Protein AF-A0A3N5QHJ0-F1 (afdb_monomer)

Nearest PDB structures (foldseek):
  3tcm-assembly1_B  TM=3.793E-01  e=8.644E-03  Hordeum vulgare
  2iyg-assembly1_B  TM=4.203E-01  e=1.939E+00  Cereibacter sphaeroides
  1x0p-assembly1_I  TM=4.725E-01  e=3.757E+00  Thermosynechococcus vestitus BP-1
  3tvi-assembly2_C  TM=2.755E-01  e=3.332E+00  Clostridium acetobutylicum
  3tvi-assembly6_L  TM=2.209E-01  e=6.456E+00  Clostridium acetobutylicum

Secondary structure (DSSP, 8-state):
-----SSSSHHHHHHHHHHHHHHHHSS--EEEEEE------S-STT-------TTS-HHHHHHHHH--S--THHHHHHHGGG-SEEE--SSTTT----TTTHHHHHHHHHHHHTSTTEEEEEE-SSEEE-S-GGGS-GGGGGGEEEHHHHHHHHHHS-TT-EEEEEEEPPS-GGGHHHHHHHHHHHHHHHH--EEEEEEETTEEEEEEES-HHHHHHHHHHHHHHHHH---TTEEEE-----

Foldseek 3Di:
DADLLCAAAQVNQVVLQLVLLQLQQALQQEEEEAEAAARDDDDPPSPHGHDDFFLTDPVSSVLSVPDPDSFPVSSCVSCVVRHPYYDYDPPPPPDHFDPVCPVVSLVSCLVVQLDASYEYEHHAQAWADDDDPVVDDNVCVSRYDYPVSVLSSLVSHHQRYKYKIKHFADPPLVCRVVVLQVVQVSCCVPRVWFWKWKDADRIMIIMTHNYPSNLVSSLVSSVVSQVRGPGPSIDIGHRDDD

Mean predicted aligned error: 4.79 Å

Solvent-accessible surface area (backbone atoms only — not comparable to full-atom values): 13589 Å² total; per-residue (Å²): 133,88,79,63,51,83,37,66,17,44,65,47,53,49,53,54,47,56,50,52,50,42,33,70,67,40,80,28,37,27,37,36,54,43,76,46,40,54,87,78,75,97,67,86,76,60,70,52,68,56,72,94,51,60,70,60,60,65,68,56,54,52,51,47,73,68,53,90,66,61,45,64,66,53,54,50,70,64,44,47,89,57,32,84,40,76,45,67,71,79,66,75,92,68,63,70,42,37,79,91,44,42,70,67,55,54,58,72,45,41,75,65,35,52,40,64,23,20,40,35,40,38,44,38,73,37,13,77,45,82,73,71,69,88,80,52,57,79,91,54,49,58,34,39,45,46,53,77,51,52,50,54,53,54,69,37,39,21,56,62,19,34,42,36,34,38,28,57,47,68,91,60,67,87,49,44,67,58,55,53,48,53,51,40,52,48,46,26,74,75,68,71,34,45,34,33,36,40,32,50,71,55,38,34,38,42,38,38,19,71,29,68,71,54,38,52,39,53,47,53,42,48,53,51,52,59,69,48,39,70,64,89,55,51,50,78,44,74,66,72,88,126

pLDDT: mean 89.72, std 11.83, range [38.31, 98.81]

Structure (mmCIF, N/CA/C/O backbone):
data_AF-A0A3N5QHJ0-F1
#
_entry.id   AF-A0A3N5QHJ0-F1
#
loop_
_atom_site.group_PDB
_atom_site.id
_atom_site.type_symbol
_atom_site.label_atom_id
_atom_site.label_alt_id
_atom_site.label_comp_id
_atom_site.label_asym_id
_atom_site.label_entity_id
_atom_site.label_seq_id
_atom_site.pdbx_PDB_ins_code
_atom_site.Cartn_x
_atom_site.Cartn_y
_atom_site.Cartn_z
_atom_site.occupancy
_atom_site.B_iso_or_equiv
_atom_site.auth_seq_id
_atom_site.auth_comp_id
_atom_site.auth_asym_id
_atom_site.auth_atom_id
_atom_site.pdbx_PDB_model_num
ATOM 1 N N . MET A 1 1 ? 10.876 8.733 -23.695 1.00 38.31 1 MET A N 1
ATOM 2 C CA . MET A 1 1 ? 10.459 7.325 -23.512 1.00 38.31 1 MET A CA 1
ATOM 3 C C . MET A 1 1 ? 10.482 7.056 -22.014 1.00 38.31 1 MET A C 1
ATOM 5 O O . MET A 1 1 ? 11.550 7.166 -21.428 1.00 38.31 1 MET A O 1
ATOM 9 N N . VAL A 1 2 ? 9.327 6.852 -21.373 1.00 42.16 2 VAL A N 1
ATOM 10 C CA . VAL A 1 2 ? 9.248 6.643 -19.914 1.00 42.16 2 VAL A CA 1
ATOM 11 C C . VAL A 1 2 ? 9.687 5.212 -19.614 1.00 42.16 2 VAL A C 1
ATOM 13 O O . VAL A 1 2 ? 9.082 4.264 -20.111 1.00 42.16 2 VAL A O 1
ATOM 16 N N . GLN A 1 3 ? 10.762 5.041 -18.847 1.00 48.44 3 GLN A N 1
ATOM 17 C CA . GLN A 1 3 ? 11.178 3.720 -18.390 1.00 48.44 3 GLN A CA 1
ATOM 18 C C . GLN A 1 3 ? 10.241 3.284 -17.262 1.00 48.44 3 GLN A C 1
ATOM 20 O O . GLN A 1 3 ? 10.213 3.903 -16.201 1.00 48.44 3 GLN A O 1
ATOM 25 N N . LEU A 1 4 ? 9.480 2.211 -17.476 1.00 57.50 4 LEU A N 1
ATOM 26 C CA . LEU A 1 4 ? 8.704 1.583 -16.410 1.00 57.50 4 LEU A CA 1
ATOM 27 C C . LEU A 1 4 ? 9.684 0.917 -15.433 1.00 57.50 4 LEU A C 1
ATOM 29 O O . LEU A 1 4 ? 10.234 -0.144 -15.721 1.00 57.50 4 LEU A O 1
ATOM 33 N N . LYS A 1 5 ? 9.951 1.576 -14.301 1.00 61.66 5 LYS A N 1
ATOM 34 C CA . LYS A 1 5 ? 10.808 1.066 -13.213 1.00 61.66 5 LYS A CA 1
ATOM 35 C C . LYS A 1 5 ? 10.043 0.282 -12.144 1.00 61.66 5 LYS A C 1
ATOM 37 O O . LYS A 1 5 ? 10.659 -0.311 -11.275 1.00 61.66 5 LYS A O 1
ATOM 42 N N . TYR A 1 6 ? 8.720 0.257 -12.240 1.00 65.12 6 TYR A N 1
ATOM 43 C CA . TYR A 1 6 ? 7.789 -0.230 -11.218 1.00 65.12 6 TYR A CA 1
ATOM 44 C C . TYR A 1 6 ? 7.512 -1.744 -11.283 1.00 65.12 6 TYR A C 1
ATOM 46 O O . TYR A 1 6 ? 6.445 -2.208 -10.866 1.00 65.12 6 TYR A O 1
ATOM 54 N N . PHE A 1 7 ? 8.411 -2.501 -11.918 1.00 80.31 7 PHE A N 1
ATOM 55 C CA . PHE A 1 7 ? 8.309 -3.951 -11.961 1.00 80.31 7 PHE A CA 1
ATOM 56 C C . PHE A 1 7 ? 9.678 -4.634 -12.049 1.00 80.31 7 PHE A C 1
ATOM 58 O O . PHE A 1 7 ? 10.492 -4.334 -12.931 1.00 80.31 7 PHE A O 1
ATOM 65 N N . GLY A 1 8 ? 9.841 -5.663 -11.218 1.00 80.88 8 GLY A N 1
ATOM 66 C CA . GLY A 1 8 ? 10.872 -6.686 -11.351 1.00 80.88 8 GLY A CA 1
ATOM 67 C C . GLY A 1 8 ? 12.114 -6.461 -10.498 1.00 80.88 8 GLY A C 1
ATOM 68 O O . GLY A 1 8 ? 13.088 -7.197 -10.660 1.00 80.88 8 GLY A O 1
ATOM 69 N N . ASP A 1 9 ? 12.098 -5.474 -9.602 1.00 87.25 9 ASP A N 1
ATOM 70 C CA . ASP A 1 9 ? 13.192 -5.236 -8.668 1.00 87.25 9 ASP A CA 1
ATOM 71 C C . ASP A 1 9 ? 12.948 -5.862 -7.275 1.00 87.25 9 ASP A C 1
ATOM 73 O O . ASP A 1 9 ? 11.915 -6.461 -6.965 1.00 87.25 9 ASP A O 1
ATOM 77 N N . ASP A 1 10 ? 13.959 -5.754 -6.419 1.00 88.19 10 ASP A N 1
ATOM 78 C CA . ASP A 1 10 ? 13.963 -6.239 -5.037 1.00 88.19 10 ASP A CA 1
ATOM 79 C C . ASP A 1 10 ? 12.925 -5.538 -4.131 1.00 88.19 10 ASP A C 1
ATOM 81 O O . ASP A 1 10 ? 12.487 -6.116 -3.132 1.00 88.19 10 ASP A O 1
ATOM 85 N N . ARG A 1 11 ? 12.505 -4.308 -4.464 1.00 90.06 11 ARG A N 1
ATOM 86 C CA . ARG A 1 11 ? 11.451 -3.581 -3.741 1.00 90.06 11 ARG A CA 1
ATOM 87 C C . ARG A 1 11 ? 10.079 -4.105 -4.153 1.00 90.06 11 ARG A C 1
ATOM 89 O O . ARG A 1 11 ? 9.256 -4.367 -3.279 1.00 90.06 11 ARG A O 1
ATOM 96 N N . ASP A 1 12 ? 9.857 -4.330 -5.443 1.00 89.75 12 ASP A N 1
ATOM 97 C CA . ASP A 1 12 ? 8.623 -4.912 -5.968 1.00 89.75 12 ASP A CA 1
ATOM 98 C C . ASP A 1 12 ? 8.403 -6.320 -5.423 1.00 89.75 12 ASP A C 1
ATOM 100 O O . ASP A 1 12 ? 7.307 -6.624 -4.958 1.00 89.75 12 ASP A O 1
ATOM 104 N N . TYR A 1 13 ? 9.454 -7.144 -5.357 1.00 92.38 13 TYR A N 1
ATOM 105 C CA . TYR A 1 13 ? 9.372 -8.457 -4.712 1.00 92.38 13 TYR A CA 1
ATOM 106 C C . TYR A 1 13 ? 8.811 -8.365 -3.288 1.00 92.38 13 TYR A C 1
ATOM 108 O O . TYR A 1 13 ? 7.913 -9.116 -2.912 1.00 92.38 13 TYR A O 1
ATOM 116 N N . PHE A 1 14 ? 9.279 -7.395 -2.503 1.00 93.38 14 PHE A N 1
ATOM 117 C CA . PHE A 1 14 ? 8.755 -7.180 -1.161 1.00 93.38 14 PHE A CA 1
ATOM 118 C C . PHE A 1 14 ? 7.304 -6.671 -1.179 1.00 93.38 14 PHE A C 1
ATOM 120 O O . PHE A 1 14 ? 6.479 -7.208 -0.438 1.00 93.38 14 PHE A O 1
ATOM 127 N N . LYS A 1 15 ? 6.956 -5.698 -2.030 1.00 95.12 15 LYS A N 1
ATOM 128 C CA . LYS A 1 15 ? 5.571 -5.207 -2.124 1.00 95.12 15 LYS A CA 1
ATOM 129 C C . LYS A 1 15 ? 4.598 -6.356 -2.424 1.00 95.12 15 LYS A C 1
ATOM 131 O O . LYS A 1 15 ? 3.631 -6.533 -1.688 1.00 95.12 15 LYS A O 1
ATOM 136 N N . TYR A 1 16 ? 4.888 -7.164 -3.446 1.00 95.44 16 TYR A N 1
ATOM 137 C CA . TYR A 1 16 ? 4.055 -8.300 -3.853 1.00 95.44 16 TYR A CA 1
ATOM 138 C C . TYR A 1 16 ? 3.891 -9.310 -2.720 1.00 95.44 16 TYR A C 1
ATOM 140 O O . TYR A 1 16 ? 2.771 -9.720 -2.420 1.00 95.44 16 TYR A O 1
ATOM 148 N N . ASP A 1 17 ? 4.990 -9.693 -2.074 1.00 96.75 17 ASP A N 1
ATOM 149 C CA . ASP A 1 17 ? 4.981 -10.710 -1.026 1.00 96.75 17 ASP A CA 1
ATOM 150 C C . ASP A 1 17 ? 4.151 -10.269 0.188 1.00 96.75 17 ASP A C 1
ATOM 152 O O . ASP A 1 17 ? 3.286 -11.010 0.661 1.00 96.75 17 ASP A O 1
ATOM 156 N N . LEU A 1 18 ? 4.348 -9.026 0.643 1.00 97.62 18 LEU A N 1
ATOM 157 C CA . LEU A 1 18 ? 3.605 -8.469 1.771 1.00 97.62 18 LEU A CA 1
ATOM 158 C C . LEU A 1 18 ? 2.114 -8.315 1.452 1.00 97.62 18 LEU A C 1
ATOM 160 O O . LEU A 1 18 ? 1.268 -8.674 2.269 1.00 97.62 18 LEU A O 1
ATOM 164 N N . ILE A 1 19 ? 1.782 -7.806 0.264 1.00 98.19 19 ILE A N 1
ATOM 165 C CA . ILE A 1 19 ? 0.390 -7.645 -0.174 1.00 98.19 19 ILE A CA 1
ATOM 166 C C . ILE A 1 19 ? -0.293 -9.006 -0.267 1.00 98.19 19 ILE A C 1
ATOM 168 O O . ILE A 1 19 ? -1.394 -9.163 0.253 1.00 98.19 19 ILE A O 1
ATOM 172 N N . THR A 1 20 ? 0.390 -10.005 -0.834 1.00 98.12 20 THR A N 1
ATOM 173 C CA . THR A 1 20 ? -0.106 -11.387 -0.902 1.00 98.12 20 THR A CA 1
ATOM 174 C C . THR A 1 20 ? -0.379 -11.932 0.497 1.00 98.12 20 THR A C 1
ATOM 176 O O . THR A 1 20 ? -1.436 -12.512 0.734 1.00 98.12 20 THR A O 1
ATOM 179 N N . ALA A 1 21 ? 0.531 -11.719 1.454 1.00 98.19 21 ALA A N 1
ATOM 180 C CA . ALA A 1 21 ? 0.326 -12.138 2.839 1.00 98.19 21 ALA A CA 1
ATOM 181 C C . ALA A 1 21 ? -0.924 -11.491 3.464 1.00 98.19 21 ALA A C 1
ATOM 183 O O . ALA A 1 21 ? -1.688 -12.178 4.138 1.00 98.19 21 ALA A O 1
ATOM 184 N N . ILE A 1 22 ? -1.167 -10.202 3.208 1.00 98.50 22 ILE A N 1
ATOM 185 C CA . ILE A 1 22 ? -2.343 -9.488 3.726 1.00 98.50 22 ILE A CA 1
ATOM 186 C C . ILE A 1 22 ? -3.632 -10.028 3.103 1.00 98.50 22 ILE A C 1
ATOM 188 O O . ILE A 1 22 ? -4.517 -10.460 3.837 1.00 98.50 22 ILE A O 1
ATOM 192 N N . VAL A 1 23 ? -3.752 -10.056 1.774 1.00 98.31 23 VAL A N 1
ATOM 193 C CA . VAL A 1 23 ? -5.023 -10.441 1.125 1.00 98.31 23 VAL A CA 1
ATOM 194 C C . VAL A 1 23 ? -5.385 -11.913 1.350 1.00 98.31 23 VAL A C 1
ATOM 196 O O . VAL A 1 23 ? -6.558 -12.257 1.394 1.00 98.31 23 VAL A O 1
ATOM 199 N N . THR A 1 24 ? -4.395 -12.786 1.567 1.00 97.88 24 THR A N 1
ATOM 200 C CA . THR A 1 24 ? -4.638 -14.217 1.843 1.00 97.88 24 THR A CA 1
ATOM 201 C C . THR A 1 24 ? -4.975 -14.523 3.301 1.00 97.88 24 THR A C 1
ATOM 203 O O . THR A 1 24 ? -5.475 -15.606 3.591 1.00 97.88 24 THR A O 1
ATOM 206 N N . SER A 1 25 ? -4.697 -13.597 4.224 1.00 98.06 25 SER A N 1
ATOM 207 C CA . SER A 1 25 ? -4.812 -13.828 5.673 1.00 98.06 25 SER A CA 1
ATOM 208 C C . SER A 1 25 ? -5.768 -12.855 6.373 1.00 98.06 25 SER A C 1
ATOM 210 O O . SER A 1 25 ? -5.783 -12.780 7.602 1.00 98.06 25 SER A O 1
ATOM 212 N N . THR A 1 26 ? -6.548 -12.091 5.609 1.00 98.44 26 THR A N 1
ATOM 213 C CA . THR A 1 26 ? -7.526 -11.122 6.122 1.00 98.44 26 THR A CA 1
ATOM 214 C C . THR A 1 26 ? -8.864 -11.268 5.403 1.00 98.44 26 THR A C 1
ATOM 216 O O . THR A 1 26 ? -9.000 -12.018 4.437 1.00 98.44 26 THR A O 1
ATOM 219 N N . SER A 1 27 ? -9.869 -10.536 5.873 1.00 98.12 27 SER A N 1
ATOM 220 C CA . SER A 1 27 ? -11.162 -10.402 5.200 1.00 98.12 27 SER A CA 1
ATOM 221 C C . SER A 1 27 ? -11.105 -9.558 3.917 1.00 98.12 27 SER A C 1
ATOM 223 O O . SER A 1 27 ? -12.094 -9.512 3.187 1.00 98.12 27 SER A O 1
ATOM 225 N N . LEU A 1 28 ? -9.964 -8.927 3.605 1.00 98.50 28 LEU A N 1
ATOM 226 C CA . LEU A 1 28 ? -9.781 -8.040 2.456 1.00 98.50 28 LEU A CA 1
ATOM 227 C C . LEU A 1 28 ? -9.663 -8.837 1.148 1.00 98.50 28 LEU A C 1
ATOM 229 O O . LEU A 1 28 ? -8.573 -9.189 0.700 1.00 98.50 28 LEU A O 1
ATOM 233 N N . ARG A 1 29 ? -10.811 -9.132 0.536 1.00 97.38 29 ARG A N 1
ATOM 234 C CA . ARG A 1 29 ? -10.925 -9.970 -0.668 1.00 97.38 29 ARG A CA 1
ATOM 235 C C . ARG A 1 29 ? -10.785 -9.196 -1.968 1.00 97.38 29 ARG A C 1
ATOM 237 O O . ARG A 1 29 ? -10.585 -9.810 -3.010 1.00 97.38 29 ARG A O 1
ATOM 244 N N . HIS A 1 30 ? -10.920 -7.879 -1.939 1.00 98.62 30 HIS A N 1
ATOM 245 C CA . HIS A 1 30 ? -10.787 -7.039 -3.120 1.00 98.62 30 HIS A CA 1
ATOM 246 C C . HIS A 1 30 ? -9.489 -6.250 -3.050 1.00 98.62 30 HIS A C 1
ATOM 248 O O . HIS A 1 30 ? -9.055 -5.843 -1.974 1.00 98.62 30 HIS A O 1
ATOM 254 N N . TYR A 1 31 ? -8.856 -6.033 -4.196 1.00 98.62 31 TYR A N 1
ATOM 255 C CA . TYR A 1 31 ? -7.604 -5.301 -4.266 1.00 98.62 31 TYR A CA 1
ATOM 256 C C . TYR A 1 31 ? -7.703 -4.151 -5.255 1.00 98.62 31 TYR A C 1
ATOM 258 O O . TYR A 1 31 ? -8.107 -4.340 -6.404 1.00 98.62 31 TYR A O 1
ATOM 266 N N . VAL A 1 32 ? -7.315 -2.963 -4.796 1.00 98.50 32 VAL A N 1
ATOM 267 C CA . VAL A 1 32 ? -7.215 -1.760 -5.620 1.00 98.50 32 VAL A CA 1
ATOM 268 C C . VAL A 1 32 ? -5.753 -1.345 -5.698 1.00 98.50 32 VAL A C 1
ATOM 270 O O . VAL A 1 32 ? -5.143 -1.024 -4.680 1.00 98.50 32 VAL A O 1
ATOM 273 N N . PHE A 1 33 ? -5.193 -1.321 -6.905 1.00 97.12 33 PHE A N 1
ATOM 274 C CA . PHE A 1 33 ? -3.842 -0.822 -7.139 1.00 97.12 33 PHE A CA 1
ATOM 275 C C . PHE A 1 33 ? -3.864 0.639 -7.575 1.00 97.12 33 PHE A C 1
ATOM 277 O O . PHE A 1 33 ? -4.504 0.978 -8.574 1.00 97.12 33 PHE A O 1
ATOM 284 N N . VAL A 1 34 ? -3.128 1.491 -6.861 1.00 95.75 34 VAL A N 1
ATOM 285 C CA . VAL A 1 34 ? -3.021 2.932 -7.119 1.00 95.75 34 VAL A CA 1
ATOM 286 C C . VAL A 1 34 ? -1.555 3.304 -7.405 1.00 95.75 34 VAL A C 1
ATOM 288 O O . VAL A 1 34 ? -0.846 3.761 -6.503 1.00 95.75 34 VAL A O 1
ATOM 291 N N . PRO A 1 35 ? -1.067 3.088 -8.643 1.00 93.12 35 PRO A N 1
ATOM 292 C CA . PRO A 1 35 ? 0.315 3.388 -9.020 1.00 93.12 35 PRO A CA 1
ATOM 293 C C . PRO A 1 35 ? 0.532 4.881 -9.290 1.00 93.12 35 PRO A C 1
ATOM 295 O O . PRO A 1 35 ? 0.020 5.404 -10.277 1.00 93.12 35 PRO A O 1
ATOM 298 N N . MET A 1 36 ? 1.346 5.569 -8.491 1.00 91.50 36 MET A N 1
ATOM 299 C CA . MET A 1 36 ? 1.677 6.977 -8.750 1.00 91.50 36 MET A CA 1
ATOM 300 C C . MET A 1 36 ? 2.938 7.095 -9.607 1.00 91.50 36 MET A C 1
ATOM 302 O O . MET A 1 36 ? 4.044 7.269 -9.105 1.00 91.50 36 MET A O 1
ATOM 306 N N . LEU A 1 37 ? 2.753 7.008 -10.922 1.00 88.38 37 LEU A N 1
ATOM 307 C CA . LEU A 1 37 ? 3.846 7.051 -11.892 1.0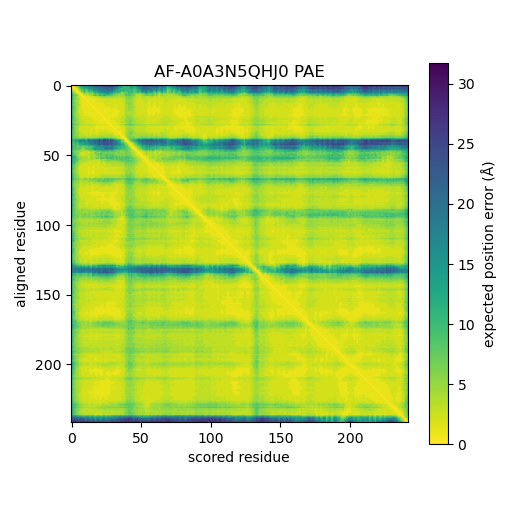0 88.38 37 LEU A CA 1
ATOM 308 C C . LEU A 1 37 ? 4.269 8.496 -12.150 1.00 88.38 37 LEU A C 1
ATOM 310 O O . LEU A 1 37 ? 3.566 9.200 -12.868 1.00 88.38 37 LEU A O 1
ATOM 314 N N . THR A 1 38 ? 5.386 8.958 -11.599 1.00 84.88 38 THR A N 1
ATOM 315 C CA . THR A 1 38 ? 5.866 10.323 -11.874 1.00 84.88 38 THR A CA 1
ATOM 316 C C . THR A 1 38 ? 6.789 10.360 -13.095 1.00 84.88 38 THR A C 1
ATOM 318 O O . THR A 1 38 ? 7.300 9.335 -13.558 1.00 84.88 38 THR A O 1
ATOM 321 N N . GLU A 1 39 ? 7.002 11.547 -13.668 1.00 77.19 39 GLU A N 1
ATOM 322 C CA . GLU A 1 39 ? 8.004 11.718 -14.720 1.00 77.19 39 GLU A CA 1
ATOM 323 C C . GLU A 1 39 ? 9.413 11.483 -14.156 1.00 77.19 39 GLU A C 1
ATOM 325 O O . GLU A 1 39 ? 9.975 12.302 -13.424 1.00 77.19 39 GLU A O 1
ATOM 330 N N . HIS A 1 40 ? 9.998 10.336 -14.498 1.00 61.28 40 HIS A N 1
ATOM 331 C CA . HIS A 1 40 ? 11.326 9.973 -14.022 1.00 61.28 40 HIS A CA 1
ATOM 332 C C . HIS A 1 40 ? 12.435 10.834 -14.639 1.00 61.28 40 HIS A C 1
ATOM 334 O O . HIS A 1 40 ? 12.520 11.019 -15.855 1.00 61.28 40 HIS A O 1
ATOM 340 N N . ARG A 1 41 ? 13.382 11.242 -13.785 1.00 54.81 41 ARG A N 1
ATOM 341 C CA . ARG A 1 41 ? 14.744 11.614 -14.192 1.00 54.81 41 ARG A CA 1
ATOM 342 C C . ARG A 1 41 ? 15.567 10.338 -14.399 1.00 54.81 41 ARG A C 1
ATOM 344 O O . ARG A 1 41 ? 15.350 9.348 -13.705 1.00 54.81 41 ARG A O 1
ATOM 351 N N . TYR A 1 42 ? 16.515 10.356 -15.335 1.00 52.41 42 TYR A N 1
ATOM 352 C CA . TYR A 1 42 ? 17.477 9.266 -15.522 1.00 52.41 42 TYR A CA 1
ATOM 353 C C . TYR A 1 42 ? 18.313 9.073 -14.244 1.00 52.41 42 TYR A C 1
ATOM 355 O O . TYR A 1 42 ? 19.256 9.819 -13.997 1.00 52.41 42 TYR A O 1
ATOM 363 N N . ASP A 1 43 ? 17.970 8.079 -13.430 1.00 58.78 43 ASP A N 1
ATOM 364 C CA . ASP A 1 43 ? 18.791 7.605 -12.314 1.00 58.78 43 ASP A CA 1
ATOM 365 C C . ASP A 1 43 ? 18.969 6.076 -12.363 1.00 58.78 43 ASP A C 1
ATOM 367 O O . ASP A 1 43 ? 18.299 5.370 -13.121 1.00 58.78 43 ASP A O 1
ATOM 371 N N . ASN A 1 44 ? 19.913 5.549 -11.581 1.00 57.72 44 ASN A N 1
ATOM 372 C CA . ASN A 1 44 ? 20.235 4.116 -11.532 1.00 57.72 44 ASN A CA 1
ATOM 373 C C . ASN A 1 44 ? 19.324 3.314 -10.576 1.00 57.72 44 ASN A C 1
ATOM 375 O O . ASN A 1 44 ? 19.592 2.139 -10.319 1.00 57.72 44 ASN A O 1
ATOM 379 N N . GLU A 1 45 ? 18.260 3.917 -10.034 1.00 62.12 45 GLU A N 1
ATOM 380 C CA . GLU A 1 45 ? 17.322 3.231 -9.137 1.00 62.12 45 GLU A CA 1
ATOM 381 C C . GLU A 1 45 ? 16.399 2.263 -9.907 1.00 62.12 45 GLU A C 1
ATOM 383 O O . GLU A 1 45 ? 16.106 2.485 -11.085 1.00 62.12 45 GLU A O 1
ATOM 388 N N . GLY A 1 46 ? 15.951 1.175 -9.262 1.00 62.19 46 GLY A N 1
ATOM 389 C CA . GLY A 1 46 ? 15.006 0.204 -9.850 1.00 62.19 46 GLY A CA 1
ATOM 390 C C . GLY A 1 46 ? 15.619 -0.936 -10.682 1.00 62.19 46 GLY A C 1
ATOM 391 O O . GLY A 1 46 ? 14.931 -1.556 -11.493 1.00 62.19 46 GLY A O 1
ATOM 392 N N . ASN A 1 47 ? 16.924 -1.203 -10.536 1.00 70.94 47 ASN A N 1
ATOM 393 C CA . ASN A 1 47 ? 17.640 -2.240 -11.306 1.00 70.94 47 ASN A CA 1
ATOM 394 C C . ASN A 1 47 ? 18.222 -3.374 -10.447 1.00 70.94 47 ASN A C 1
ATOM 396 O O . ASN A 1 47 ? 18.920 -4.251 -10.957 1.00 70.94 47 ASN A O 1
ATOM 400 N N . LYS A 1 48 ? 17.967 -3.369 -9.136 1.00 81.94 48 LYS A N 1
ATOM 401 C CA . LYS A 1 48 ? 18.463 -4.418 -8.246 1.00 81.94 48 LYS A CA 1
ATOM 402 C C . LYS A 1 48 ? 17.561 -5.640 -8.369 1.00 81.94 48 LYS A C 1
ATOM 404 O O . LYS A 1 48 ? 16.424 -5.603 -7.910 1.00 81.94 48 LYS A O 1
ATOM 409 N N . LEU A 1 49 ? 18.087 -6.713 -8.954 1.00 83.88 49 LEU A N 1
ATOM 410 C CA . LEU A 1 49 ? 17.360 -7.974 -9.062 1.00 83.88 49 LEU A CA 1
ATOM 411 C C . LEU A 1 49 ? 16.966 -8.499 -7.670 1.00 83.88 49 LEU A C 1
ATOM 413 O O . LEU A 1 49 ? 17.785 -8.429 -6.739 1.00 83.88 49 LEU A O 1
ATOM 417 N N . PRO A 1 50 ? 15.741 -9.030 -7.524 1.00 86.94 50 PRO A N 1
ATOM 418 C CA . PRO A 1 50 ? 15.300 -9.638 -6.283 1.00 86.94 50 PRO A CA 1
ATOM 419 C C . PRO A 1 50 ? 16.146 -10.873 -5.967 1.00 86.94 50 PRO A C 1
ATOM 421 O O . PRO A 1 50 ? 16.654 -11.562 -6.855 1.00 86.94 50 PRO A O 1
ATOM 424 N N . LYS A 1 51 ? 16.319 -11.142 -4.675 1.00 87.25 51 LYS A N 1
ATOM 425 C CA . LYS A 1 51 ? 17.067 -12.297 -4.168 1.00 87.25 51 LYS A CA 1
ATOM 426 C C . LYS A 1 51 ? 16.201 -13.077 -3.192 1.00 87.25 51 LYS A C 1
ATOM 428 O O . LYS A 1 51 ? 15.299 -12.506 -2.579 1.00 87.25 51 LYS A O 1
ATOM 433 N N . VAL A 1 52 ? 16.520 -14.358 -3.011 1.00 85.75 52 VAL A N 1
ATOM 434 C CA . VAL A 1 52 ? 15.920 -15.186 -1.957 1.00 85.75 52 VAL A CA 1
ATOM 435 C C . VAL A 1 52 ? 16.099 -14.481 -0.612 1.00 85.75 52 VAL A C 1
ATOM 437 O O . VAL A 1 52 ? 17.184 -13.992 -0.286 1.00 85.75 52 VAL A O 1
ATOM 440 N N . ARG A 1 53 ? 15.014 -14.399 0.158 1.00 83.88 53 ARG A N 1
ATOM 441 C CA . ARG A 1 53 ? 14.984 -13.789 1.488 1.00 83.88 53 ARG A CA 1
ATOM 442 C C . ARG A 1 53 ? 14.211 -14.705 2.418 1.00 83.88 53 ARG A C 1
ATOM 444 O O . ARG A 1 53 ? 13.102 -15.120 2.095 1.00 83.88 53 ARG A O 1
ATOM 451 N N . GLN A 1 54 ? 14.782 -14.971 3.587 1.00 86.25 54 GLN A N 1
ATOM 452 C CA . GLN A 1 54 ? 14.125 -15.770 4.613 1.00 86.25 54 GLN A CA 1
ATOM 453 C C . GLN A 1 54 ? 12.766 -15.161 4.985 1.00 86.25 54 GLN A C 1
ATOM 455 O O . GLN A 1 54 ? 12.683 -13.970 5.300 1.00 86.25 54 GLN A O 1
ATOM 460 N N . GLY A 1 55 ? 11.726 -15.996 4.950 1.00 86.38 55 GLY A N 1
ATOM 461 C CA . GLY A 1 55 ? 10.353 -15.609 5.275 1.00 86.38 55 GLY A CA 1
ATOM 462 C C . GLY A 1 55 ? 9.552 -15.007 4.116 1.00 86.38 55 GLY A C 1
ATOM 463 O O . GLY A 1 55 ? 8.449 -14.533 4.367 1.00 86.38 55 GLY A O 1
ATOM 464 N N . LYS A 1 56 ? 10.078 -15.015 2.881 1.00 91.31 56 LYS A N 1
ATOM 465 C CA . LYS A 1 56 ? 9.371 -14.570 1.665 1.00 91.31 56 LYS A CA 1
ATOM 466 C C . LYS A 1 56 ? 9.166 -15.721 0.672 1.00 91.31 56 LYS A C 1
ATOM 468 O O . LYS A 1 56 ? 9.824 -16.753 0.776 1.00 91.31 56 LYS A O 1
ATOM 473 N N . ARG A 1 57 ? 8.246 -15.534 -0.275 1.00 94.12 57 ARG A N 1
ATOM 474 C CA . ARG A 1 57 ? 7.784 -16.532 -1.254 1.00 94.12 57 ARG A CA 1
ATOM 475 C C . ARG A 1 57 ? 8.760 -16.818 -2.405 1.00 94.12 57 ARG A C 1
ATOM 477 O O . ARG A 1 57 ? 8.981 -15.973 -3.274 1.00 94.12 57 ARG A O 1
ATOM 484 N N . ASP A 1 58 ? 9.244 -18.056 -2.491 1.00 93.75 58 ASP A N 1
ATOM 485 C CA . ASP A 1 58 ? 10.089 -18.516 -3.606 1.00 93.75 58 ASP A CA 1
ATOM 486 C C . ASP A 1 58 ? 9.326 -18.608 -4.942 1.00 93.75 58 ASP A C 1
ATOM 488 O O . ASP A 1 58 ? 9.886 -18.337 -6.007 1.00 93.75 58 ASP A O 1
ATOM 492 N N . ASP A 1 59 ? 8.032 -18.936 -4.909 1.00 95.44 59 ASP A N 1
ATOM 493 C CA . ASP A 1 59 ? 7.165 -18.985 -6.092 1.00 95.44 59 ASP A CA 1
ATOM 494 C C . ASP A 1 59 ? 6.957 -17.598 -6.714 1.00 95.44 59 ASP A C 1
ATOM 496 O O . ASP A 1 59 ? 6.958 -17.465 -7.943 1.00 95.44 59 ASP A O 1
ATOM 500 N N . LEU A 1 60 ? 6.872 -16.557 -5.881 1.00 95.25 60 LEU A N 1
ATOM 501 C CA . LEU A 1 60 ? 6.854 -15.165 -6.326 1.00 95.25 60 LEU A CA 1
ATOM 502 C C . LEU A 1 60 ? 8.189 -14.755 -6.958 1.00 95.25 60 LEU A C 1
ATOM 504 O O . LEU A 1 60 ? 8.200 -14.133 -8.021 1.00 95.25 60 LEU A O 1
ATOM 508 N N . LEU A 1 61 ? 9.319 -15.119 -6.346 1.00 93.69 61 LEU A N 1
ATOM 509 C CA . LEU A 1 61 ? 10.635 -14.844 -6.925 1.00 93.69 61 LEU A CA 1
ATOM 510 C C . LEU A 1 61 ? 10.770 -15.498 -8.310 1.00 93.69 61 LEU A C 1
ATOM 512 O O . LEU A 1 61 ? 11.194 -14.853 -9.273 1.00 93.69 61 LEU A O 1
ATOM 516 N N . ALA A 1 62 ? 10.338 -16.755 -8.432 1.00 93.94 62 ALA A N 1
ATOM 517 C CA . ALA A 1 62 ? 10.310 -17.472 -9.700 1.00 93.94 62 ALA A CA 1
ATOM 518 C C . ALA A 1 62 ? 9.342 -16.832 -10.710 1.00 93.94 62 ALA A C 1
ATOM 520 O O . ALA A 1 62 ? 9.652 -16.764 -11.899 1.00 93.94 62 ALA A O 1
ATOM 521 N N . PHE A 1 63 ? 8.180 -16.344 -10.264 1.00 94.94 63 PHE A N 1
ATOM 522 C CA . PHE A 1 63 ? 7.246 -15.599 -11.109 1.00 94.94 63 PHE A CA 1
ATOM 523 C C . PHE A 1 63 ? 7.891 -14.336 -11.682 1.00 94.94 63 PHE A C 1
ATOM 525 O O . PHE A 1 63 ? 7.867 -14.156 -12.901 1.00 94.94 63 PHE A O 1
ATOM 532 N N . ILE A 1 64 ? 8.513 -13.506 -10.838 1.00 91.75 64 ILE A N 1
ATOM 533 C CA . ILE A 1 64 ? 9.199 -12.284 -11.275 1.00 91.75 64 ILE A CA 1
ATOM 534 C C . ILE A 1 64 ? 10.303 -12.629 -12.281 1.00 91.75 64 ILE A C 1
ATOM 536 O O . ILE A 1 64 ? 10.362 -12.020 -13.346 1.00 91.75 64 ILE A O 1
ATOM 540 N N . GLY A 1 65 ? 11.105 -13.667 -12.016 1.00 90.25 65 GLY A N 1
ATOM 541 C CA . GLY A 1 65 ? 12.165 -14.120 -12.924 1.00 90.25 65 GLY A CA 1
ATOM 542 C C . GLY A 1 65 ? 11.679 -14.590 -14.305 1.00 90.25 65 GLY A C 1
ATOM 543 O O . GLY A 1 65 ? 12.442 -14.549 -15.268 1.00 90.25 65 GLY A O 1
ATOM 544 N N . ARG A 1 66 ? 10.410 -15.006 -14.440 1.00 91.88 66 ARG A N 1
ATOM 545 C CA . ARG A 1 66 ? 9.802 -15.380 -15.734 1.00 91.88 66 ARG A CA 1
ATOM 546 C C . ARG A 1 66 ? 9.236 -14.190 -16.516 1.00 91.88 66 ARG A C 1
ATOM 548 O O . ARG A 1 66 ? 8.910 -14.338 -17.694 1.00 91.88 66 ARG A O 1
ATOM 555 N N . CYS A 1 67 ? 9.092 -13.024 -15.893 1.00 90.25 67 CYS A N 1
ATOM 556 C CA . CYS A 1 67 ? 8.550 -11.829 -16.532 1.00 90.25 67 CYS A CA 1
ATOM 557 C C . CYS A 1 67 ? 9.636 -11.140 -17.365 1.00 90.25 67 CYS A C 1
ATOM 559 O O . CYS A 1 67 ? 10.582 -10.580 -16.819 1.00 90.25 67 CYS A O 1
ATOM 561 N N . ARG A 1 68 ? 9.514 -11.190 -18.696 1.00 81.81 68 ARG A N 1
ATOM 562 C CA . ARG A 1 68 ? 10.537 -10.650 -19.611 1.00 81.81 68 ARG A CA 1
ATOM 563 C C . ARG A 1 68 ? 10.405 -9.145 -19.861 1.00 81.81 68 ARG A C 1
ATOM 565 O O . ARG A 1 68 ? 11.380 -8.511 -20.247 1.00 81.81 68 ARG A O 1
ATOM 572 N N . ASP A 1 69 ? 9.221 -8.579 -19.650 1.00 84.62 69 ASP A N 1
ATOM 573 C CA . ASP A 1 69 ? 8.904 -7.165 -19.841 1.00 84.62 69 ASP A CA 1
ATOM 574 C C . ASP A 1 69 ? 8.616 -6.458 -18.506 1.00 84.62 69 ASP A C 1
ATOM 576 O O . ASP A 1 69 ? 8.017 -7.029 -17.594 1.00 84.62 69 ASP A O 1
ATOM 580 N N . LYS A 1 70 ? 9.015 -5.183 -18.394 1.00 79.88 70 LYS A N 1
ATOM 581 C CA . LYS A 1 70 ? 8.703 -4.339 -17.231 1.00 79.88 70 LYS A CA 1
ATOM 582 C C . LYS A 1 70 ? 7.301 -3.753 -17.377 1.00 79.88 70 LYS A C 1
ATOM 584 O O . LYS A 1 70 ? 7.134 -2.662 -17.916 1.00 79.88 70 LYS A O 1
ATOM 589 N N . ASN A 1 71 ? 6.294 -4.503 -16.937 1.00 85.69 71 ASN A N 1
ATOM 590 C CA . ASN A 1 71 ? 4.889 -4.160 -17.134 1.00 85.69 71 ASN A CA 1
ATOM 591 C C . ASN A 1 71 ? 4.093 -4.268 -15.834 1.00 85.69 71 ASN A C 1
ATOM 593 O O . ASN A 1 71 ? 4.119 -5.286 -15.146 1.00 85.69 71 ASN A O 1
ATOM 597 N N . LEU A 1 72 ? 3.328 -3.225 -15.523 1.00 87.38 72 LEU A N 1
ATOM 598 C CA . LEU A 1 72 ? 2.489 -3.194 -14.330 1.00 87.38 72 LEU A CA 1
ATOM 599 C C . LEU A 1 72 ? 1.351 -4.222 -14.362 1.00 87.38 72 LEU A C 1
ATOM 601 O O . LEU A 1 72 ? 0.870 -4.603 -13.304 1.00 87.38 72 LEU A O 1
ATOM 605 N N . LYS A 1 73 ? 0.968 -4.747 -15.533 1.00 90.12 73 LYS A N 1
ATOM 606 C CA . LYS A 1 73 ? -0.010 -5.846 -15.642 1.00 90.12 73 LYS A CA 1
ATOM 607 C C . LYS A 1 73 ? 0.426 -7.126 -14.922 1.00 90.12 73 LYS A C 1
ATOM 609 O O . LYS A 1 73 ? -0.410 -7.967 -14.597 1.00 90.12 73 LYS A O 1
ATOM 614 N N . HIS A 1 74 ? 1.718 -7.280 -14.628 1.00 92.19 74 HIS A N 1
ATOM 615 C CA . HIS A 1 74 ? 2.201 -8.401 -13.820 1.00 92.19 74 HIS A CA 1
ATOM 616 C C . HIS A 1 74 ? 1.660 -8.369 -12.383 1.00 92.19 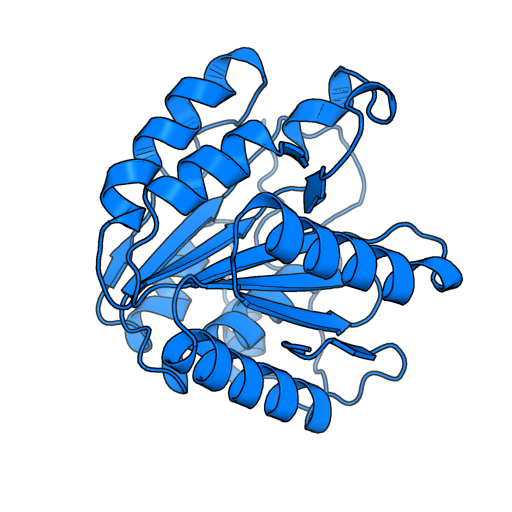74 HIS A C 1
ATOM 618 O O . HIS A 1 74 ? 1.555 -9.434 -11.776 1.00 92.19 74 HIS A O 1
ATOM 624 N N . TRP A 1 75 ? 1.242 -7.200 -11.879 1.00 92.25 75 TRP A N 1
ATOM 625 C CA . TRP A 1 75 ? 0.578 -7.066 -10.578 1.00 92.25 75 TRP A CA 1
ATOM 626 C C . TRP A 1 75 ? -0.752 -7.804 -10.561 1.00 92.25 75 TRP A C 1
ATOM 628 O O . TRP A 1 75 ? -0.994 -8.624 -9.679 1.00 92.25 75 TRP A O 1
ATOM 638 N N . GLU A 1 76 ? -1.589 -7.540 -11.562 1.00 94.75 76 GLU A N 1
ATOM 639 C CA . GLU A 1 76 ? -2.864 -8.229 -11.732 1.00 94.75 76 GLU A CA 1
ATOM 640 C C . GLU A 1 76 ? -2.645 -9.727 -11.917 1.00 94.75 76 GLU A C 1
ATOM 642 O O . GLU A 1 76 ? -3.243 -10.530 -11.208 1.00 94.75 76 GLU A O 1
ATOM 647 N N . ARG A 1 77 ? -1.720 -10.111 -12.805 1.00 95.44 77 ARG A N 1
ATOM 648 C CA . ARG A 1 77 ? -1.445 -11.524 -13.084 1.00 95.44 77 ARG A CA 1
ATOM 649 C C . ARG A 1 77 ? -1.003 -12.300 -11.842 1.00 95.44 77 ARG A C 1
ATOM 6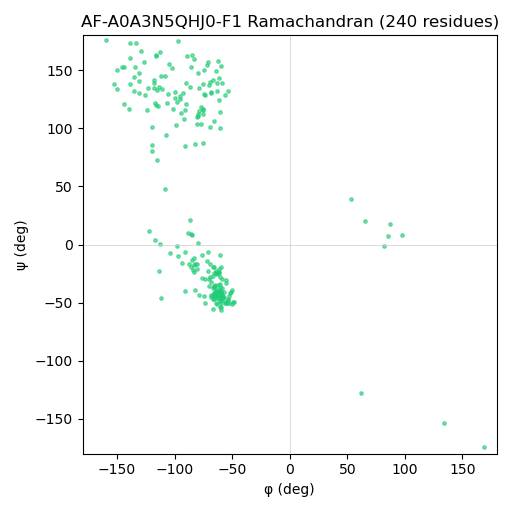51 O O . ARG A 1 77 ? -1.361 -13.466 -11.710 1.00 95.44 77 ARG A O 1
ATOM 658 N N . TRP A 1 78 ? -0.212 -11.683 -10.964 1.00 96.19 78 TRP A N 1
ATOM 659 C CA . TRP A 1 78 ? 0.199 -12.313 -9.712 1.00 96.19 78 TRP A CA 1
ATOM 660 C C . TRP A 1 78 ? -0.925 -12.352 -8.678 1.00 96.19 78 TRP A C 1
ATOM 662 O O . TRP A 1 78 ? -1.103 -13.373 -8.025 1.00 96.19 78 TRP A O 1
ATOM 672 N N . LEU A 1 79 ? -1.661 -11.251 -8.498 1.00 96.94 79 LEU A N 1
ATOM 673 C CA . LEU A 1 79 ? -2.624 -11.125 -7.402 1.00 96.94 79 LEU A CA 1
ATOM 674 C C . LEU A 1 79 ? -3.987 -11.751 -7.701 1.00 96.94 79 LEU A C 1
ATOM 676 O O . LEU A 1 79 ? -4.669 -12.133 -6.755 1.00 96.94 79 LEU A O 1
ATOM 680 N N . ALA A 1 80 ? -4.372 -11.898 -8.97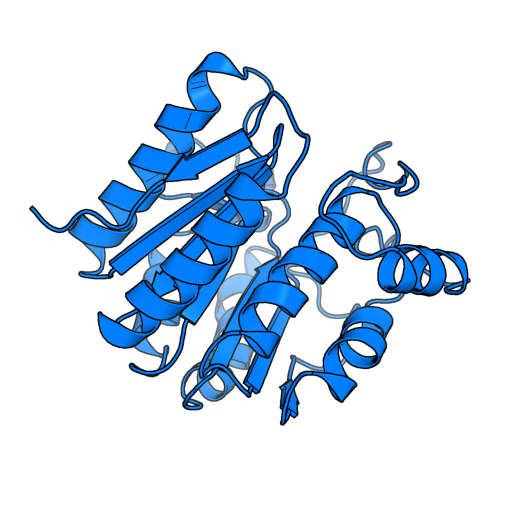2 1.00 97.06 80 ALA A N 1
ATOM 681 C CA . ALA A 1 80 ? -5.676 -12.425 -9.382 1.00 97.06 80 ALA A CA 1
ATOM 682 C C . ALA A 1 80 ? -6.080 -13.757 -8.711 1.00 97.06 80 ALA A C 1
ATOM 684 O O . ALA A 1 80 ? -7.239 -13.870 -8.323 1.00 97.06 80 ALA A O 1
ATOM 685 N N . PRO A 1 81 ? -5.185 -14.742 -8.491 1.00 97.69 81 PRO A N 1
ATOM 686 C CA . PRO A 1 81 ? -5.543 -15.979 -7.790 1.00 97.69 81 PRO A CA 1
ATOM 687 C C . PRO A 1 81 ? -5.843 -15.802 -6.293 1.00 97.69 81 PRO A C 1
ATOM 689 O O . PRO A 1 81 ? -6.411 -16.701 -5.679 1.00 97.69 81 PRO A O 1
ATOM 692 N N . TYR A 1 82 ? -5.438 -14.681 -5.690 1.00 97.69 82 TYR A N 1
ATOM 693 C CA . TYR A 1 82 ? -5.541 -14.434 -4.248 1.00 97.69 82 TYR A CA 1
ATOM 694 C C . TYR A 1 82 ? -6.673 -13.472 -3.870 1.00 97.69 82 TYR A C 1
ATOM 696 O O . TYR A 1 82 ? -6.929 -13.279 -2.683 1.00 97.69 82 TYR A O 1
ATOM 704 N N . VAL A 1 83 ? -7.331 -12.845 -4.849 1.00 98.19 83 VAL A N 1
ATOM 705 C CA . VAL A 1 83 ? -8.354 -11.815 -4.625 1.00 98.19 83 VAL A CA 1
ATOM 706 C C . VAL A 1 83 ? -9.606 -12.117 -5.442 1.00 98.19 83 VAL A C 1
ATOM 708 O O . VAL A 1 83 ? -9.536 -12.628 -6.552 1.00 98.19 83 VAL A O 1
ATOM 711 N N . ALA A 1 84 ? -10.773 -11.754 -4.918 1.00 98.06 84 ALA A N 1
ATOM 712 C CA . ALA A 1 84 ? -12.043 -11.853 -5.632 1.00 98.06 84 ALA A CA 1
ATOM 713 C C . ALA A 1 84 ? -12.142 -10.842 -6.787 1.00 98.06 84 ALA A C 1
ATOM 715 O O . ALA A 1 84 ? -12.842 -11.079 -7.768 1.00 98.06 84 ALA A O 1
ATOM 716 N N . SER A 1 85 ? -11.458 -9.699 -6.679 1.00 98.06 85 SER A N 1
ATOM 717 C CA . SER A 1 85 ? -11.305 -8.768 -7.797 1.00 98.06 85 SER A CA 1
ATOM 718 C C . SER A 1 85 ? -10.032 -7.945 -7.676 1.00 98.06 85 SER A C 1
ATOM 720 O O . SER A 1 85 ? -9.749 -7.407 -6.604 1.00 98.06 85 SER A O 1
ATOM 722 N N . TYR A 1 86 ? -9.347 -7.763 -8.800 1.00 97.88 86 TYR A N 1
ATOM 723 C CA . TYR A 1 86 ? -8.288 -6.778 -8.974 1.00 97.88 86 TYR A CA 1
ATOM 724 C C . TYR A 1 86 ? -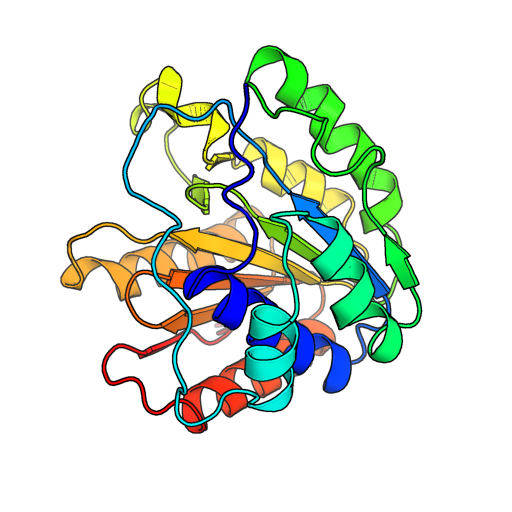8.860 -5.560 -9.703 1.00 97.88 86 TYR A C 1
ATOM 726 O O . TYR A 1 86 ? -9.551 -5.708 -10.710 1.00 97.88 86 TYR A O 1
ATOM 734 N N . ARG A 1 87 ? -8.613 -4.353 -9.192 1.00 96.88 87 ARG A N 1
ATOM 735 C CA . ARG A 1 87 ? -9.056 -3.108 -9.825 1.00 96.88 87 ARG A CA 1
ATOM 736 C C . ARG A 1 87 ? -7.948 -2.075 -9.822 1.00 96.88 87 ARG A C 1
ATOM 738 O O . ARG A 1 87 ? -7.187 -1.934 -8.872 1.00 96.88 87 ARG A O 1
ATOM 745 N N . THR A 1 88 ? -7.894 -1.307 -10.890 1.00 95.12 88 THR A N 1
ATOM 746 C CA . THR A 1 88 ? -7.029 -0.142 -11.018 1.00 95.12 88 THR A CA 1
ATOM 747 C C . THR A 1 88 ? -7.594 0.748 -12.115 1.00 95.12 88 THR A C 1
ATOM 749 O O . THR A 1 88 ? -8.604 0.432 -12.746 1.00 95.12 88 THR A O 1
ATOM 752 N N . VAL A 1 89 ? -6.970 1.894 -12.314 1.00 91.38 89 VAL A N 1
ATOM 753 C CA . VAL A 1 89 ? -7.394 2.873 -13.296 1.00 91.38 89 VAL A CA 1
ATOM 754 C C . VAL A 1 89 ? -6.675 2.608 -14.621 1.00 91.38 89 VAL A C 1
ATOM 756 O O . VAL A 1 89 ? -5.456 2.736 -14.725 1.00 91.38 89 VAL A O 1
ATOM 759 N N . GLU A 1 90 ? -7.449 2.256 -15.647 1.00 88.81 90 GLU A N 1
ATOM 760 C CA . GLU A 1 90 ? -6.945 1.948 -16.989 1.00 88.81 90 GLU A CA 1
ATOM 761 C C . GLU A 1 90 ? -6.774 3.211 -17.864 1.00 88.81 90 GLU A C 1
ATOM 763 O O . GLU A 1 90 ? -7.502 4.196 -17.685 1.00 88.81 90 GLU A O 1
ATOM 768 N N . PRO A 1 91 ? -5.855 3.207 -18.851 1.00 84.56 91 PRO A N 1
ATOM 769 C CA . PRO A 1 91 ? -4.840 2.183 -19.096 1.00 84.56 91 PRO A CA 1
ATOM 770 C C . PRO A 1 91 ? -3.691 2.225 -18.071 1.00 84.56 91 PRO A C 1
ATOM 772 O O . PRO A 1 91 ? -3.056 3.271 -17.881 1.00 84.56 91 PRO A O 1
ATOM 775 N N . VAL A 1 92 ? -3.381 1.078 -17.457 1.00 83.44 92 VAL A N 1
ATOM 776 C CA . VAL A 1 92 ? -2.281 0.960 -16.480 1.00 83.44 92 VAL A CA 1
ATOM 777 C C . VAL A 1 92 ? -0.934 1.265 -17.138 1.00 83.44 92 VAL A C 1
ATOM 779 O O . VAL A 1 92 ? -0.665 0.852 -18.267 1.00 83.44 92 VAL A O 1
ATOM 782 N N . GLY A 1 93 ? -0.060 1.993 -16.437 1.00 81.38 93 GLY A N 1
ATOM 783 C CA . GLY A 1 93 ? 1.286 2.306 -16.931 1.00 81.38 93 GLY A CA 1
ATOM 784 C C . GLY A 1 93 ? 1.354 3.482 -17.906 1.00 81.38 93 GLY A C 1
ATOM 785 O O . GLY A 1 93 ? 2.441 3.816 -18.365 1.00 81.38 93 GLY A O 1
ATOM 786 N N . ARG A 1 94 ? 0.214 4.103 -18.242 1.00 82.12 94 ARG A N 1
ATOM 787 C CA . ARG A 1 94 ? 0.154 5.244 -19.174 1.00 82.12 94 ARG A CA 1
ATOM 788 C C . ARG A 1 94 ? -0.271 6.557 -18.528 1.00 82.12 94 ARG A C 1
ATOM 790 O O . ARG A 1 94 ? 0.017 7.613 -19.076 1.00 82.12 94 ARG A O 1
ATOM 797 N N . THR A 1 95 ? -0.971 6.500 -17.396 1.00 83.31 95 THR A N 1
ATOM 798 C CA . THR A 1 95 ? -1.348 7.713 -16.662 1.00 83.31 95 THR A CA 1
ATOM 799 C C . THR A 1 95 ? -0.144 8.189 -15.858 1.00 83.31 95 THR A C 1
ATOM 801 O O . THR A 1 95 ? 0.260 7.512 -14.916 1.00 83.31 95 THR A O 1
ATOM 804 N N . ILE A 1 96 ? 0.408 9.342 -16.230 1.00 85.94 96 ILE A N 1
ATOM 805 C CA . ILE A 1 96 ? 1.460 10.015 -15.469 1.00 85.94 96 ILE A CA 1
ATOM 806 C C . ILE A 1 96 ? 0.827 10.901 -14.398 1.00 85.94 96 ILE A C 1
ATOM 808 O O . ILE A 1 96 ? -0.145 11.620 -14.640 1.00 85.94 96 ILE A O 1
ATOM 812 N N . PHE A 1 97 ? 1.396 10.820 -13.207 1.00 89.38 97 PHE A N 1
ATOM 813 C CA . PHE A 1 97 ? 1.053 11.597 -12.042 1.00 89.38 97 PHE A CA 1
ATOM 814 C C . PHE A 1 97 ? 1.889 12.882 -11.998 1.00 89.38 97 PHE A C 1
ATOM 816 O O . PHE A 1 97 ? 3.119 12.828 -11.938 1.00 89.38 97 PHE A O 1
ATOM 823 N N . SER A 1 98 ? 1.225 14.038 -11.992 1.00 90.56 98 SER A N 1
ATOM 824 C CA . SER A 1 98 ? 1.864 15.353 -11.877 1.00 90.56 98 SER A CA 1
ATOM 825 C C . SER A 1 98 ? 1.061 16.274 -10.954 1.00 90.56 98 SER A C 1
ATOM 827 O O . SER A 1 98 ? -0.034 15.923 -10.512 1.00 90.56 98 SER A O 1
ATOM 829 N N . ASN A 1 99 ? 1.592 17.460 -10.637 1.00 89.88 99 ASN A N 1
ATOM 830 C CA . ASN A 1 99 ? 0.868 18.431 -9.810 1.00 89.88 99 ASN A CA 1
ATOM 831 C C . ASN A 1 99 ? -0.399 18.944 -10.521 1.00 89.88 99 ASN A C 1
ATOM 833 O O . ASN A 1 99 ? -1.423 19.155 -9.875 1.00 89.88 99 ASN A O 1
ATOM 837 N N . GLU A 1 100 ? -0.347 19.090 -11.845 1.00 90.81 100 GLU A N 1
ATOM 838 C CA . GLU A 1 100 ? -1.429 19.608 -12.686 1.00 90.81 100 GLU A CA 1
ATOM 839 C C . GLU A 1 100 ? -2.602 18.623 -12.776 1.00 90.81 100 GLU A C 1
ATOM 841 O O . GLU A 1 100 ? -3.761 19.035 -12.801 1.00 90.81 100 GLU A O 1
ATOM 846 N N . THR A 1 101 ? -2.323 17.313 -12.794 1.00 91.19 101 THR A N 1
ATOM 847 C CA . THR A 1 101 ? -3.353 16.262 -12.912 1.00 91.19 101 THR A CA 1
ATOM 848 C C . THR A 1 101 ? -3.757 15.649 -11.571 1.00 91.19 101 THR A C 1
ATOM 850 O O . THR A 1 101 ? -4.653 14.810 -11.516 1.00 91.19 101 THR A O 1
ATOM 853 N N . ARG A 1 102 ? -3.138 16.084 -10.470 1.00 92.94 102 ARG A N 1
ATOM 854 C CA . ARG A 1 102 ? -3.262 15.512 -9.123 1.00 92.94 102 ARG A CA 1
ATOM 855 C C . ARG A 1 102 ? -4.710 15.310 -8.668 1.00 92.94 102 ARG A C 1
ATOM 857 O O . ARG A 1 102 ? -5.088 14.212 -8.270 1.00 92.94 102 ARG A O 1
ATOM 864 N N . ALA A 1 103 ? -5.539 16.349 -8.775 1.00 93.75 103 ALA A N 1
ATOM 865 C CA . ALA A 1 103 ? -6.934 16.299 -8.333 1.00 93.75 103 ALA A CA 1
ATOM 866 C C . ALA A 1 103 ? -7.783 15.324 -9.170 1.00 93.75 103 ALA A C 1
ATOM 868 O O . ALA A 1 103 ? -8.508 14.492 -8.620 1.00 93.75 103 ALA A O 1
ATOM 869 N N . SER A 1 104 ? -7.673 15.388 -10.501 1.00 94.12 104 SER A N 1
ATOM 870 C CA . SER A 1 104 ? -8.419 14.493 -11.394 1.00 94.12 104 SER A CA 1
ATOM 871 C C . SER A 1 104 ? -7.914 13.052 -11.317 1.00 94.12 104 SER A C 1
ATOM 873 O O . SER A 1 104 ? -8.706 12.124 -11.466 1.00 94.12 104 SER A O 1
ATOM 875 N N . TYR A 1 105 ? -6.627 12.847 -11.025 1.00 94.56 105 TYR A N 1
ATOM 876 C CA . TYR A 1 105 ? -6.042 11.534 -10.787 1.00 94.56 105 TYR A CA 1
ATOM 877 C C . TYR A 1 105 ? -6.710 10.830 -9.600 1.00 94.56 105 TYR A C 1
ATOM 879 O O . TYR A 1 105 ? -7.225 9.725 -9.769 1.00 94.56 105 TYR A O 1
ATOM 887 N N . TRP A 1 106 ? -6.768 11.470 -8.427 1.00 95.19 106 TRP A N 1
ATOM 888 C CA . TRP A 1 106 ? -7.354 10.856 -7.228 1.00 95.19 106 TRP A CA 1
ATOM 889 C C . TRP A 1 106 ? -8.852 10.597 -7.364 1.00 95.19 106 TRP A C 1
ATOM 891 O O . TRP A 1 106 ? -9.328 9.534 -6.960 1.00 95.19 106 TRP A O 1
ATOM 901 N N . LEU A 1 107 ? -9.575 11.498 -8.037 1.00 94.56 107 LEU A N 1
ATOM 902 C CA . LEU A 1 107 ? -11.008 11.347 -8.286 1.00 94.56 107 LEU A CA 1
ATOM 903 C C . LEU A 1 107 ? -11.352 10.026 -8.999 1.00 94.56 107 LEU A C 1
ATOM 905 O O . LEU A 1 107 ? -12.391 9.428 -8.718 1.00 94.56 107 LEU A O 1
ATOM 909 N N . ARG A 1 108 ? -10.469 9.527 -9.876 1.00 94.75 108 ARG A N 1
ATOM 910 C CA . ARG A 1 108 ? -10.665 8.253 -10.598 1.00 94.75 108 ARG A CA 1
ATOM 911 C C . ARG A 1 108 ? -10.670 7.036 -9.668 1.00 94.75 108 ARG A C 1
ATOM 913 O O . ARG A 1 108 ? -11.269 6.022 -10.016 1.00 94.75 108 ARG A O 1
ATOM 920 N N . PHE A 1 109 ? -10.041 7.132 -8.497 1.00 95.50 109 PHE A N 1
ATOM 921 C CA . PHE A 1 109 ? -9.970 6.042 -7.523 1.00 95.50 109 PHE A CA 1
ATOM 922 C C . PHE A 1 109 ? -11.079 6.092 -6.468 1.00 95.50 109 PHE A C 1
ATOM 924 O O . PHE A 1 109 ? -11.330 5.071 -5.838 1.00 95.50 109 PHE A O 1
ATOM 931 N N . HIS A 1 110 ? -11.785 7.216 -6.294 1.00 95.25 110 HIS A N 1
ATOM 932 C CA . HIS A 1 110 ? -12.774 7.382 -5.216 1.00 95.25 110 HIS A CA 1
ATOM 933 C C . HIS A 1 110 ? -13.823 6.261 -5.184 1.00 95.25 110 HIS A C 1
ATOM 935 O O . HIS A 1 110 ? -13.980 5.604 -4.160 1.00 95.25 110 HIS A O 1
ATOM 941 N N . ARG A 1 111 ? -14.458 5.960 -6.325 1.00 94.00 111 ARG A N 1
ATOM 942 C CA . ARG A 1 111 ? -15.460 4.879 -6.422 1.00 94.00 111 ARG A CA 1
ATOM 943 C C . ARG A 1 111 ? -14.888 3.488 -6.144 1.00 94.00 111 ARG A C 1
ATOM 945 O O . ARG A 1 111 ? -15.624 2.584 -5.771 1.00 94.00 111 ARG A O 1
ATOM 952 N N . LEU A 1 112 ? -13.588 3.293 -6.363 1.00 96.88 112 LEU A N 1
ATOM 953 C CA . LEU A 1 112 ? -12.930 2.017 -6.083 1.00 96.88 112 LEU A CA 1
ATOM 954 C C . LEU A 1 112 ? -12.702 1.824 -4.578 1.00 96.88 112 LEU A C 1
ATOM 956 O O . LEU A 1 112 ? -12.690 0.690 -4.114 1.00 96.88 112 LEU A O 1
ATOM 960 N N . LEU A 1 113 ? -12.543 2.914 -3.819 1.00 97.50 113 LEU A N 1
ATOM 961 C CA . LEU A 1 113 ? -12.308 2.882 -2.370 1.00 97.50 113 LEU A CA 1
ATOM 962 C C . LEU A 1 113 ? -13.584 2.676 -1.543 1.00 97.50 113 LEU A C 1
ATOM 964 O O . LEU A 1 113 ? -13.499 2.225 -0.400 1.00 97.50 113 LEU A O 1
ATOM 968 N N . GLU A 1 114 ? -14.746 2.970 -2.126 1.00 97.44 114 GLU A N 1
ATOM 969 C CA . GLU A 1 114 ? -16.065 2.753 -1.515 1.00 97.44 114 GLU A CA 1
ATOM 970 C C . GLU A 1 114 ? -16.446 1.265 -1.454 1.00 97.44 114 GLU A C 1
ATOM 972 O O . GLU A 1 114 ? -17.362 0.885 -0.729 1.00 97.44 114 GLU A O 1
ATOM 977 N N . GLN A 1 115 ? -15.732 0.408 -2.190 1.00 97.75 115 GLN A N 1
ATOM 978 C CA . GLN A 1 115 ? -15.953 -1.029 -2.170 1.00 97.75 115 GLN A CA 1
ATOM 979 C C . GLN A 1 115 ? -15.540 -1.631 -0.819 1.00 97.75 115 GLN A C 1
ATOM 981 O O . GLN A 1 115 ? -14.432 -1.409 -0.317 1.00 97.75 115 GLN A O 1
ATOM 986 N N . GLU A 1 116 ? -16.427 -2.441 -0.248 1.00 98.44 116 GLU A N 1
ATOM 987 C CA . GLU A 1 116 ? -16.173 -3.152 1.003 1.00 98.44 116 GLU A CA 1
ATOM 988 C C . GLU A 1 116 ? -15.007 -4.136 0.886 1.00 98.44 116 GLU A C 1
ATOM 990 O O . GLU A 1 116 ? -14.697 -4.613 -0.206 1.00 98.44 116 GLU A O 1
ATOM 995 N N . ASN A 1 117 ? -14.396 -4.490 2.022 1.00 98.56 117 ASN A N 1
ATOM 996 C CA . ASN A 1 117 ? -13.401 -5.562 2.123 1.00 98.56 117 ASN A CA 1
ATOM 997 C C . ASN A 1 117 ? -12.253 -5.397 1.112 1.00 98.56 117 ASN A C 1
ATOM 999 O O . ASN A 1 117 ? -11.795 -6.362 0.492 1.00 98.56 117 ASN A O 1
ATOM 1003 N N . THR A 1 118 ? -11.822 -4.152 0.913 1.00 98.75 118 THR A N 1
ATOM 1004 C CA . THR A 1 118 ? -10.820 -3.767 -0.081 1.00 98.75 118 THR A CA 1
ATOM 1005 C C . THR A 1 118 ? -9.492 -3.446 0.587 1.00 98.75 118 THR A C 1
ATOM 1007 O O . THR A 1 118 ? -9.422 -2.619 1.495 1.00 98.75 118 THR A O 1
ATOM 1010 N N . LEU A 1 119 ? -8.412 -4.048 0.094 1.00 98.81 119 LEU A N 1
ATOM 1011 C CA . LEU A 1 119 ? -7.058 -3.556 0.305 1.00 98.81 119 LEU A CA 1
ATOM 1012 C C . LEU A 1 119 ? -6.692 -2.620 -0.851 1.00 98.81 119 LEU A C 1
ATOM 1014 O O . LEU A 1 119 ? -6.447 -3.069 -1.970 1.00 98.81 119 LEU A O 1
ATOM 1018 N N . ALA A 1 120 ? -6.630 -1.321 -0.583 1.00 98.69 120 ALA A N 1
ATOM 1019 C CA . ALA A 1 120 ? -6.147 -0.337 -1.540 1.00 98.69 120 ALA A CA 1
ATOM 1020 C C . ALA A 1 120 ? -4.657 -0.068 -1.301 1.00 98.69 120 ALA A C 1
ATOM 1022 O O . ALA A 1 120 ? -4.279 0.475 -0.264 1.00 98.69 120 ALA A O 1
ATOM 1023 N N . PHE A 1 121 ? -3.805 -0.455 -2.252 1.00 98.62 121 PHE A N 1
ATOM 1024 C CA . PHE A 1 121 ? -2.364 -0.228 -2.187 1.00 98.62 121 PHE A CA 1
ATOM 1025 C C . PHE A 1 121 ? -1.962 1.010 -2.986 1.00 98.62 121 PHE A C 1
ATOM 1027 O O . PHE A 1 121 ? -2.213 1.090 -4.190 1.00 98.62 121 PHE A O 1
ATOM 1034 N N . LEU A 1 122 ? -1.322 1.958 -2.307 1.00 97.81 122 LEU A N 1
ATOM 1035 C CA . LEU A 1 122 ? -0.842 3.207 -2.876 1.00 97.81 122 LEU A CA 1
ATOM 1036 C C . LEU A 1 122 ? 0.674 3.128 -3.004 1.00 97.81 122 LEU A C 1
ATOM 1038 O O . LEU A 1 122 ? 1.370 2.945 -1.999 1.00 97.81 122 LEU A O 1
ATOM 1042 N N . ASP A 1 123 ? 1.162 3.300 -4.231 1.00 94.94 123 ASP A N 1
ATOM 1043 C CA . ASP A 1 123 ? 2.581 3.183 -4.580 1.00 94.94 123 ASP A CA 1
ATOM 1044 C C . ASP A 1 123 ? 3.157 4.530 -5.057 1.00 94.94 123 ASP A C 1
ATOM 1046 O O . ASP A 1 123 ? 3.348 4.727 -6.258 1.00 94.94 123 ASP A O 1
ATOM 1050 N N . PRO A 1 124 ? 3.364 5.502 -4.145 1.00 93.88 124 PRO A N 1
ATOM 1051 C CA . PRO A 1 124 ? 4.127 6.717 -4.423 1.00 93.88 124 PRO A CA 1
ATOM 1052 C C . PRO A 1 124 ? 5.621 6.422 -4.547 1.00 93.88 124 PRO A C 1
ATOM 1054 O O . PRO A 1 124 ? 6.136 5.524 -3.888 1.00 93.88 124 PRO A O 1
ATOM 1057 N N . ASP A 1 125 ? 6.354 7.257 -5.281 1.00 89.94 125 ASP A N 1
ATOM 1058 C CA . ASP A 1 125 ? 7.816 7.138 -5.343 1.00 89.94 125 ASP A CA 1
ATOM 1059 C C . ASP A 1 125 ? 8.470 7.277 -3.953 1.00 89.94 125 ASP A C 1
ATOM 1061 O O . ASP A 1 125 ? 9.399 6.536 -3.623 1.00 89.94 125 ASP A O 1
ATOM 1065 N N . THR A 1 126 ? 7.975 8.203 -3.116 1.00 91.25 126 THR A N 1
ATOM 1066 C CA . THR A 1 126 ? 8.530 8.441 -1.774 1.00 91.25 126 THR A CA 1
ATOM 1067 C C . THR A 1 126 ? 7.604 8.027 -0.637 1.00 91.25 126 THR A C 1
ATOM 1069 O O . THR A 1 126 ? 8.078 7.434 0.327 1.00 91.25 126 THR A O 1
ATOM 1072 N N . GLY A 1 127 ? 6.313 8.361 -0.662 1.00 94.25 127 GLY A N 1
ATOM 1073 C CA . GLY A 1 127 ? 5.398 8.031 0.443 1.00 94.25 127 GLY A CA 1
ATOM 1074 C C . GLY A 1 127 ? 4.493 9.171 0.881 1.00 94.25 127 GLY A C 1
ATOM 1075 O O . GLY A 1 127 ? 4.188 10.086 0.125 1.00 94.25 127 GLY A O 1
ATOM 1076 N N . LEU A 1 128 ? 4.067 9.138 2.139 1.00 93.75 128 LEU A N 1
ATOM 1077 C CA . LEU A 1 128 ? 3.242 10.195 2.717 1.00 93.75 128 LEU A CA 1
ATOM 1078 C C . LEU A 1 128 ? 4.079 11.439 3.019 1.00 93.75 128 LEU A C 1
ATOM 1080 O O . LEU A 1 128 ? 5.143 11.331 3.629 1.00 93.75 128 LEU A O 1
ATOM 1084 N N . GLN A 1 129 ? 3.555 12.623 2.729 1.00 89.56 129 GLN A N 1
ATOM 1085 C CA . GLN A 1 129 ? 3.995 13.865 3.355 1.00 89.56 129 GLN A CA 1
ATOM 1086 C C . GLN A 1 129 ? 2.926 14.333 4.335 1.00 89.56 129 GLN A C 1
ATOM 1088 O O . GLN A 1 129 ? 1.999 15.056 3.974 1.00 89.56 129 GLN A O 1
ATOM 1093 N N . LEU A 1 130 ? 3.101 13.954 5.598 1.00 74.62 130 LEU A N 1
ATOM 1094 C CA . LEU A 1 130 ? 2.280 14.460 6.687 1.00 74.62 130 LEU A CA 1
ATOM 1095 C C . LEU A 1 130 ? 3.072 15.578 7.365 1.00 74.62 130 LEU A C 1
ATOM 1097 O O . LEU A 1 130 ? 4.049 15.308 8.063 1.00 74.62 130 LEU A O 1
ATOM 1101 N N . GLY A 1 131 ? 2.738 16.843 7.109 1.00 69.88 131 GLY A N 1
ATOM 1102 C CA . GLY A 1 131 ? 3.614 17.926 7.560 1.00 69.88 131 GLY A CA 1
ATOM 1103 C C . GLY A 1 131 ? 3.326 19.307 7.007 1.00 69.88 131 GLY A C 1
ATOM 1104 O O . GLY A 1 131 ? 2.365 19.536 6.282 1.00 69.88 131 GLY A O 1
ATOM 1105 N N . ARG A 1 132 ? 4.220 20.245 7.336 1.00 61.69 132 ARG A N 1
ATOM 1106 C CA . ARG A 1 132 ? 4.304 21.519 6.616 1.00 61.69 132 ARG A CA 1
ATOM 1107 C C . ARG A 1 132 ? 4.813 21.247 5.195 1.00 61.69 132 ARG A C 1
ATOM 1109 O O . ARG A 1 132 ? 5.829 20.573 5.024 1.00 61.69 132 ARG A O 1
ATOM 1116 N N . LYS A 1 133 ? 4.116 21.788 4.187 1.00 57.91 133 LYS A N 1
ATOM 1117 C CA . LYS A 1 133 ? 4.482 21.666 2.761 1.00 57.91 133 LYS A CA 1
ATOM 1118 C C . LYS A 1 133 ? 5.859 22.260 2.444 1.00 57.91 133 LYS A C 1
ATOM 1120 O O . LYS A 1 133 ? 6.533 21.756 1.557 1.00 57.91 133 LYS A O 1
ATOM 1125 N N . SER A 1 134 ? 6.304 23.258 3.214 1.00 54.88 134 SER A N 1
ATOM 1126 C CA . SER A 1 134 ? 7.589 23.953 3.033 1.00 54.88 134 SER A CA 1
ATOM 1127 C C . SER A 1 134 ? 8.831 23.057 3.140 1.00 54.88 134 SER A C 1
ATOM 1129 O O . SER A 1 134 ? 9.930 23.510 2.843 1.00 54.88 134 SER A O 1
ATOM 1131 N N . ALA A 1 135 ? 8.678 21.800 3.567 1.00 64.06 135 ALA A N 1
ATOM 1132 C CA . ALA A 1 135 ? 9.762 20.824 3.628 1.00 64.06 135 ALA A CA 1
ATOM 1133 C C . ALA A 1 135 ? 10.035 20.103 2.292 1.00 64.06 135 ALA A C 1
ATOM 1135 O O . ALA A 1 135 ? 11.049 19.414 2.190 1.00 64.06 135 ALA A O 1
ATOM 1136 N N . ILE A 1 136 ? 9.159 20.228 1.286 1.00 75.75 136 ILE A N 1
ATOM 1137 C CA . ILE A 1 136 ? 9.342 19.600 -0.030 1.00 75.75 136 ILE A CA 1
ATOM 1138 C C . ILE A 1 136 ? 9.613 20.684 -1.070 1.00 75.75 136 ILE A C 1
ATOM 1140 O O . ILE A 1 136 ? 8.913 21.693 -1.132 1.00 75.75 136 ILE A O 1
ATOM 1144 N N . ARG A 1 137 ? 10.621 20.456 -1.913 1.00 81.19 137 ARG A N 1
ATOM 1145 C CA . ARG A 1 137 ? 10.838 21.263 -3.113 1.00 81.19 137 ARG A CA 1
ATOM 1146 C C . ARG A 1 137 ? 9.686 21.036 -4.093 1.00 81.19 137 ARG A C 1
ATOM 1148 O O . ARG A 1 137 ? 9.228 19.909 -4.245 1.00 81.19 137 ARG A O 1
ATOM 1155 N N . GLU A 1 138 ? 9.235 22.073 -4.782 1.00 81.19 138 GLU A N 1
ATOM 1156 C CA . GLU A 1 138 ? 8.072 21.999 -5.679 1.00 81.19 138 GLU A CA 1
ATOM 1157 C C . GLU A 1 138 ? 8.152 20.836 -6.686 1.00 81.19 138 GLU A C 1
ATOM 1159 O O . GLU A 1 138 ? 7.191 20.083 -6.851 1.00 81.19 138 GLU A O 1
ATOM 1164 N N . GLN A 1 139 ? 9.339 20.600 -7.254 1.00 81.19 139 GLN A N 1
ATOM 1165 C CA . GLN A 1 139 ? 9.606 19.511 -8.197 1.00 81.19 139 GLN A CA 1
ATOM 1166 C C . GLN A 1 139 ? 9.518 18.096 -7.604 1.00 81.19 139 GLN A C 1
ATOM 1168 O O . GLN A 1 139 ? 9.417 17.127 -8.350 1.00 81.19 139 GLN A O 1
ATOM 1173 N N . ASP A 1 140 ? 9.607 17.953 -6.281 1.00 85.62 140 ASP A N 1
ATOM 1174 C CA . ASP A 1 140 ? 9.521 16.661 -5.597 1.00 85.62 140 ASP A CA 1
ATOM 1175 C C . ASP A 1 140 ? 8.104 16.394 -5.069 1.00 85.62 140 ASP A C 1
ATOM 1177 O O . ASP A 1 140 ? 7.809 15.268 -4.677 1.00 85.62 140 ASP A O 1
ATOM 1181 N N . CYS A 1 141 ? 7.207 17.388 -5.098 1.00 87.88 141 CYS A N 1
ATOM 1182 C CA . CYS A 1 141 ? 5.821 17.270 -4.636 1.00 87.88 141 CYS A CA 1
ATOM 1183 C C . CYS A 1 141 ? 5.053 16.077 -5.252 1.00 87.88 141 CYS A C 1
ATOM 1185 O O . CYS A 1 141 ? 4.407 15.353 -4.485 1.00 87.88 141 CYS A O 1
ATOM 1187 N N . PRO A 1 142 ? 5.173 15.771 -6.564 1.00 90.62 142 PRO A N 1
ATOM 1188 C CA . PRO A 1 142 ? 4.480 14.628 -7.167 1.00 90.62 142 PRO A CA 1
ATOM 1189 C C . PRO A 1 142 ? 4.875 13.260 -6.590 1.00 90.62 142 PRO A C 1
ATOM 1191 O O . PRO A 1 142 ? 4.102 12.312 -6.686 1.00 90.62 142 PRO A O 1
ATOM 1194 N N . LYS A 1 143 ? 6.049 13.151 -5.951 1.00 90.94 143 LYS A N 1
ATOM 1195 C CA . LYS A 1 143 ? 6.562 11.898 -5.365 1.00 90.94 143 LYS A CA 1
ATOM 1196 C C . LYS A 1 143 ? 5.888 11.516 -4.048 1.00 90.94 143 LYS A C 1
ATOM 1198 O O . LYS A 1 143 ? 6.160 10.442 -3.506 1.00 90.94 143 LYS A O 1
ATOM 1203 N N . TYR A 1 144 ? 5.074 12.407 -3.488 1.00 93.69 144 TYR A N 1
ATOM 1204 C CA . TYR A 1 144 ? 4.433 12.222 -2.192 1.00 93.69 144 TYR A CA 1
ATOM 1205 C C . TYR A 1 144 ? 2.917 12.151 -2.328 1.00 93.69 144 TYR A C 1
ATOM 1207 O O . TYR A 1 144 ? 2.360 12.627 -3.307 1.00 93.69 144 TYR A O 1
ATOM 1215 N N . ILE A 1 145 ? 2.235 11.643 -1.308 1.00 95.31 145 ILE A N 1
ATOM 1216 C CA . ILE A 1 145 ? 0.798 11.851 -1.066 1.00 95.31 145 ILE A CA 1
ATOM 1217 C C . ILE A 1 145 ? 0.674 12.946 0.001 1.00 95.31 145 ILE A C 1
ATOM 1219 O O . ILE A 1 145 ? 1.303 12.827 1.056 1.00 95.31 145 ILE A O 1
ATOM 1223 N N . LEU A 1 146 ? -0.080 14.020 -0.252 1.00 93.75 146 LEU A N 1
ATOM 1224 C CA . LEU A 1 146 ? -0.245 15.112 0.721 1.00 93.75 146 LEU A CA 1
ATOM 1225 C C . LEU A 1 146 ? -1.329 14.790 1.748 1.00 93.75 146 LEU A C 1
ATOM 1227 O O . LEU A 1 146 ? -2.251 14.024 1.480 1.00 93.75 146 LEU A O 1
ATOM 1231 N N . ASP A 1 147 ? -1.275 15.486 2.887 1.00 91.56 147 ASP A N 1
ATOM 1232 C CA . ASP A 1 147 ? -2.322 15.439 3.916 1.00 91.56 147 ASP A CA 1
ATOM 1233 C C . ASP A 1 147 ? -3.738 15.614 3.340 1.00 91.56 147 ASP A C 1
ATOM 1235 O O . ASP A 1 147 ? -4.611 14.799 3.608 1.00 91.56 147 ASP A O 1
ATOM 1239 N N . THR A 1 148 ? -3.960 16.630 2.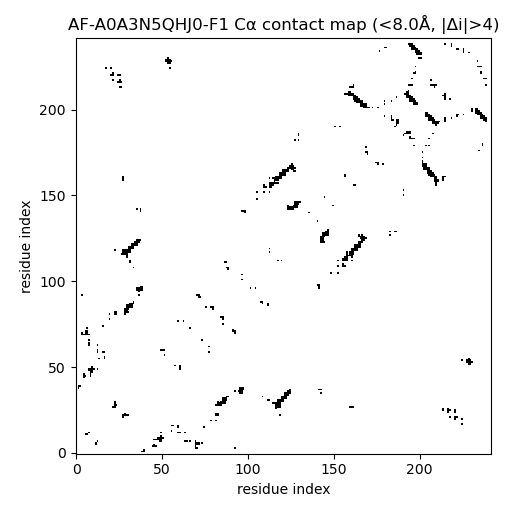500 1.00 91.56 148 THR A N 1
ATOM 1240 C CA . THR A 1 148 ? -5.288 16.922 1.924 1.00 91.56 148 THR A CA 1
ATOM 1241 C C . THR A 1 148 ? -5.825 15.802 1.038 1.00 91.56 148 THR A C 1
ATOM 1243 O O . THR A 1 148 ? -7.024 15.696 0.832 1.00 91.56 148 THR A O 1
ATOM 1246 N N . GLU A 1 149 ? -4.945 14.980 0.480 1.00 95.06 149 GLU A N 1
ATOM 1247 C CA . GLU A 1 149 ? -5.323 13.887 -0.416 1.00 95.06 149 GLU A CA 1
ATOM 1248 C C . GLU A 1 149 ? -5.555 12.620 0.365 1.00 95.06 149 GLU A C 1
ATOM 1250 O O . GLU A 1 149 ? -6.518 11.911 0.110 1.00 95.06 149 GLU A O 1
ATOM 1255 N N . LEU A 1 150 ? -4.706 12.368 1.363 1.00 95.62 150 LEU A N 1
ATOM 1256 C CA . LEU A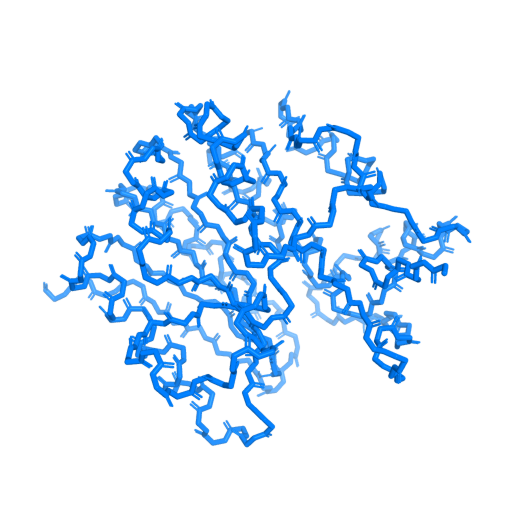 1 150 ? -4.957 11.307 2.315 1.00 95.62 150 LEU A CA 1
ATOM 1257 C C . LEU A 1 150 ? -6.315 11.512 2.994 1.00 95.62 150 LEU A C 1
ATOM 1259 O O . LEU A 1 150 ? -7.057 10.551 3.130 1.00 95.62 150 LEU A O 1
ATOM 1263 N N . GLU A 1 151 ? -6.664 12.750 3.347 1.00 95.00 151 GLU A N 1
ATOM 1264 C CA . GLU A 1 151 ? -7.976 13.117 3.884 1.00 95.00 151 GLU A CA 1
ATOM 1265 C C . GLU A 1 151 ? -9.124 12.700 2.950 1.00 95.00 151 GLU A C 1
ATOM 1267 O O . GLU A 1 151 ? -10.034 11.995 3.380 1.00 95.00 151 GLU A O 1
ATOM 1272 N N . GLN A 1 152 ? -9.036 13.031 1.658 1.00 95.62 152 GLN A N 1
ATOM 1273 C CA . GLN A 1 152 ? -10.040 12.657 0.649 1.00 95.62 152 GLN A CA 1
ATOM 1274 C C . GLN A 1 152 ? -10.133 11.139 0.446 1.00 95.62 152 GLN A C 1
ATOM 1276 O O . GLN A 1 152 ? -11.224 10.573 0.380 1.00 95.62 152 GLN A O 1
ATOM 1281 N N . LEU A 1 153 ? -8.988 10.457 0.370 1.00 96.94 153 LEU A N 1
ATOM 1282 C CA . LEU A 1 153 ? -8.925 9.005 0.197 1.00 96.94 153 LEU A CA 1
ATOM 1283 C C . LEU A 1 153 ? -9.513 8.284 1.409 1.00 96.94 153 LEU A C 1
ATOM 1285 O O . LEU A 1 153 ? -10.251 7.311 1.264 1.00 96.94 153 LEU A O 1
ATOM 1289 N N . VAL A 1 154 ? -9.216 8.785 2.607 1.00 96.31 154 VAL A N 1
ATOM 1290 C CA . VAL A 1 154 ? -9.770 8.281 3.861 1.00 96.31 154 VAL A CA 1
ATOM 1291 C C . VAL A 1 154 ? -11.267 8.531 3.922 1.00 96.31 154 VAL A C 1
ATOM 1293 O O . VAL A 1 154 ? -11.995 7.623 4.305 1.00 96.31 154 VAL A O 1
ATOM 1296 N N . GLU A 1 155 ? -11.758 9.702 3.520 1.00 96.75 155 GLU A N 1
ATOM 1297 C CA . GLU A 1 155 ? -13.193 9.990 3.488 1.00 96.75 155 GLU A CA 1
ATOM 1298 C C . GLU A 1 155 ? -13.950 8.917 2.688 1.00 96.75 155 GLU A C 1
ATOM 1300 O O . GLU A 1 155 ? -14.914 8.344 3.201 1.00 96.75 155 GLU A O 1
ATOM 1305 N N . LYS A 1 156 ? -13.443 8.557 1.500 1.00 97.75 156 LYS A N 1
ATOM 1306 C CA . LYS A 1 156 ? -14.054 7.559 0.602 1.00 97.75 156 LYS A CA 1
ATOM 1307 C C . LYS A 1 156 ? -13.780 6.101 0.963 1.00 97.75 156 LYS A C 1
ATOM 1309 O O . LYS A 1 156 ? -14.497 5.226 0.492 1.00 97.75 156 LYS A O 1
ATOM 1314 N N . LEU A 1 157 ? -12.780 5.820 1.799 1.00 98.31 157 LEU A N 1
ATOM 1315 C CA . LEU A 1 157 ? -12.450 4.453 2.203 1.00 98.31 157 LEU A CA 1
ATOM 1316 C C . LEU A 1 157 ? -13.622 3.799 2.948 1.00 98.31 157 LEU A C 1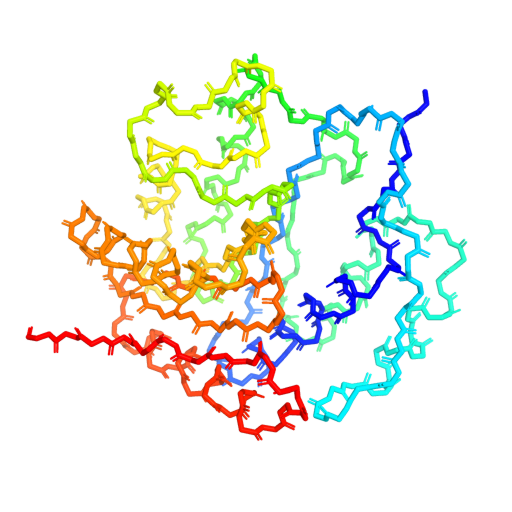
ATOM 1318 O O . LEU A 1 157 ? -14.063 4.307 3.984 1.00 98.31 157 LEU A O 1
ATOM 1322 N N . HIS A 1 158 ? -14.086 2.645 2.472 1.00 98.56 158 HIS A N 1
ATOM 1323 C CA . HIS A 1 158 ? -15.114 1.880 3.174 1.00 98.56 158 HIS A CA 1
ATOM 1324 C C . HIS A 1 158 ? -14.644 1.438 4.582 1.00 98.56 158 HIS A C 1
ATOM 1326 O O . HIS A 1 158 ? -13.476 1.079 4.748 1.00 98.56 158 HIS A O 1
ATOM 1332 N N . PRO A 1 159 ? -15.509 1.414 5.619 1.00 98.25 159 PRO A N 1
ATOM 1333 C CA . PRO A 1 159 ? -15.103 1.028 6.974 1.00 98.25 159 PRO A CA 1
ATOM 1334 C C . PRO A 1 159 ? -14.500 -0.377 7.119 1.00 98.25 159 PRO A C 1
ATOM 1336 O O . PRO A 1 159 ? -13.654 -0.580 7.987 1.00 98.25 159 PRO A O 1
ATOM 1339 N N . SER A 1 160 ? -14.901 -1.331 6.274 1.00 98.62 160 SER A N 1
ATOM 1340 C CA . SER A 1 160 ? -14.330 -2.689 6.228 1.00 98.62 160 SER A CA 1
ATOM 1341 C C . SER A 1 160 ? -13.074 -2.818 5.349 1.00 98.62 160 SER A C 1
ATOM 1343 O O . SER A 1 160 ? -12.606 -3.924 5.095 1.00 98.62 160 SER A O 1
ATOM 1345 N N . SER A 1 161 ? -12.526 -1.699 4.875 1.00 98.69 161 SER A N 1
ATOM 1346 C CA . SER A 1 161 ? -11.390 -1.651 3.952 1.00 98.69 161 SER A CA 1
ATOM 1347 C C . SER A 1 161 ? -10.142 -1.051 4.610 1.00 98.69 161 SER A C 1
ATOM 1349 O O . SER A 1 161 ? -10.192 -0.436 5.681 1.00 98.69 161 SER A O 1
ATOM 1351 N N . ALA A 1 162 ? -8.994 -1.237 3.960 1.00 98.69 162 ALA A N 1
ATOM 1352 C CA . ALA A 1 162 ? -7.698 -0.749 4.413 1.00 98.69 162 ALA A CA 1
ATOM 1353 C C . ALA A 1 162 ? -6.950 -0.024 3.290 1.00 98.69 162 ALA A C 1
ATOM 1355 O O . ALA A 1 162 ? -6.930 -0.481 2.146 1.00 98.69 162 ALA A O 1
ATOM 1356 N N . LEU A 1 163 ? -6.270 1.069 3.638 1.00 98.62 163 LEU A N 1
ATOM 1357 C CA . LEU A 1 163 ? -5.229 1.666 2.803 1.00 98.62 163 LEU A CA 1
ATOM 1358 C C . LEU A 1 163 ? -3.881 1.089 3.230 1.00 98.62 163 LEU A C 1
ATOM 1360 O O . LEU A 1 163 ? -3.554 1.110 4.415 1.00 98.62 163 LEU A O 1
ATOM 1364 N N . LEU A 1 164 ? -3.082 0.624 2.277 1.00 98.69 164 LEU A N 1
ATOM 1365 C CA . LEU A 1 164 ? -1.689 0.248 2.480 1.00 98.69 164 LEU A CA 1
ATOM 1366 C C . LEU A 1 164 ? -0.813 1.180 1.654 1.00 98.69 164 LEU A C 1
ATOM 1368 O O . LEU A 1 164 ? -0.939 1.234 0.436 1.00 98.69 164 LEU A O 1
ATOM 1372 N N . ILE A 1 165 ? 0.072 1.919 2.308 1.00 98.44 165 ILE A N 1
ATOM 1373 C CA . ILE A 1 165 ? 0.843 2.978 1.660 1.00 98.44 165 ILE A CA 1
ATOM 1374 C C . ILE A 1 165 ? 2.321 2.629 1.724 1.00 98.44 165 ILE A C 1
ATOM 1376 O O . ILE A 1 165 ? 2.873 2.448 2.815 1.00 98.44 165 ILE A O 1
ATOM 1380 N N . TYR A 1 166 ? 2.956 2.540 0.558 1.00 97.44 166 TYR A N 1
ATOM 1381 C CA . TYR A 1 166 ? 4.402 2.394 0.459 1.00 97.44 166 TYR A CA 1
ATOM 1382 C C . TYR A 1 166 ? 5.109 3.683 0.896 1.00 97.44 166 TYR A C 1
ATOM 1384 O O . TYR A 1 166 ? 4.673 4.797 0.599 1.00 97.44 166 TYR A O 1
ATOM 1392 N N . GLN A 1 167 ? 6.209 3.532 1.628 1.00 96.56 167 GLN A N 1
ATOM 1393 C CA . GLN A 1 167 ? 7.011 4.632 2.141 1.00 96.56 167 GLN A CA 1
ATOM 1394 C C . GLN A 1 167 ? 8.497 4.301 2.011 1.00 96.56 167 GLN A C 1
ATOM 1396 O O . GLN A 1 167 ? 9.019 3.418 2.690 1.00 96.56 167 GLN A O 1
ATOM 1401 N N . HIS A 1 168 ? 9.196 5.092 1.211 1.00 93.25 168 HIS A N 1
ATOM 1402 C CA . HIS A 1 168 ? 10.645 5.164 1.206 1.00 93.25 168 HIS A CA 1
ATOM 1403 C C . HIS A 1 168 ? 11.138 6.033 2.374 1.00 93.25 168 HIS A C 1
ATOM 1405 O O . HIS A 1 168 ? 10.585 7.102 2.658 1.00 93.25 168 HIS A O 1
ATOM 1411 N N . LEU A 1 169 ? 12.153 5.562 3.094 1.00 92.62 169 LEU A N 1
ATOM 1412 C CA . LEU A 1 169 ? 12.705 6.208 4.282 1.00 92.62 169 LEU A CA 1
ATOM 1413 C C . LEU A 1 169 ? 14.018 6.935 3.959 1.00 92.62 169 LEU A C 1
ATOM 1415 O O . LEU A 1 169 ? 14.745 6.533 3.052 1.00 92.62 169 LEU A O 1
ATOM 1419 N N . PRO A 1 170 ? 14.360 8.009 4.698 1.00 87.81 170 PRO A N 1
ATOM 1420 C CA . PRO A 1 170 ? 15.588 8.765 4.452 1.00 87.81 170 PRO A CA 1
ATOM 1421 C C . PRO A 1 170 ? 16.830 7.881 4.607 1.00 87.81 170 PRO A C 1
ATOM 1423 O O . PRO A 1 170 ? 16.828 6.951 5.400 1.00 87.81 170 PRO A O 1
ATOM 1426 N N . ARG A 1 171 ? 17.945 8.201 3.941 1.00 85.56 171 ARG A N 1
ATOM 1427 C CA . ARG A 1 171 ? 19.180 7.386 4.019 1.00 85.56 171 ARG A CA 1
ATOM 1428 C C . ARG A 1 171 ? 19.692 7.154 5.446 1.00 85.56 171 ARG A C 1
ATOM 1430 O O . ARG A 1 171 ? 20.291 6.121 5.727 1.00 85.56 171 ARG A O 1
ATOM 1437 N N . ASN A 1 172 ? 19.458 8.102 6.354 1.00 88.75 172 ASN A N 1
ATOM 1438 C CA . ASN A 1 172 ? 19.876 7.968 7.743 1.00 88.75 172 ASN A CA 1
ATOM 1439 C C . ASN A 1 172 ? 18.935 7.027 8.519 1.00 88.75 172 ASN A C 1
ATOM 1441 O O . ASN A 1 172 ? 17.840 7.412 8.936 1.00 88.75 172 ASN A O 1
ATOM 1445 N N . MET A 1 173 ? 19.418 5.806 8.754 1.00 89.06 173 MET A N 1
ATOM 1446 C CA . MET A 1 173 ? 18.681 4.732 9.421 1.00 89.06 173 MET A CA 1
ATOM 1447 C C . MET A 1 173 ? 18.256 5.055 10.860 1.00 89.06 173 MET A C 1
ATOM 1449 O O . MET A 1 173 ? 17.264 4.497 11.332 1.00 89.06 173 MET A O 1
ATOM 1453 N N . HIS A 1 174 ? 18.949 5.969 11.548 1.00 89.31 174 HIS A N 1
ATOM 1454 C CA . HIS A 1 174 ? 18.612 6.362 12.919 1.00 89.31 174 HIS A CA 1
ATOM 1455 C C . HIS A 1 174 ? 17.199 6.959 13.018 1.00 89.31 174 HIS A C 1
ATOM 1457 O O . HIS A 1 174 ? 16.481 6.722 13.986 1.00 89.31 174 HIS A O 1
ATOM 1463 N N . TRP A 1 175 ? 16.759 7.670 11.977 1.00 90.38 175 TRP A N 1
ATOM 1464 C CA . TRP A 1 175 ? 15.463 8.348 11.972 1.00 90.38 175 TRP A CA 1
ATOM 1465 C C . TRP A 1 175 ? 14.295 7.450 11.605 1.00 90.38 175 TRP A C 1
ATOM 1467 O O . TRP A 1 175 ? 13.156 7.796 11.887 1.00 90.38 175 TRP A O 1
ATOM 1477 N N . HIS A 1 176 ? 14.547 6.296 10.996 1.00 93.94 176 HIS A N 1
ATOM 1478 C CA . HIS A 1 176 ? 13.512 5.481 10.369 1.00 93.94 176 HIS A CA 1
ATOM 1479 C C . HIS A 1 176 ? 12.349 5.120 11.295 1.00 93.94 176 HIS A C 1
ATOM 1481 O O . HIS A 1 176 ? 11.196 5.329 10.925 1.00 93.94 176 HIS A O 1
ATOM 1487 N N . LYS A 1 177 ? 12.634 4.598 12.498 1.00 93.19 177 LYS A N 1
ATOM 1488 C CA . LYS A 1 177 ? 11.579 4.207 13.448 1.00 93.19 177 LYS A CA 1
ATOM 1489 C C . LYS A 1 177 ? 10.737 5.415 13.855 1.00 93.19 177 LYS A C 1
ATOM 1491 O O . LYS A 1 177 ? 9.512 5.341 13.836 1.00 93.19 177 LYS A O 1
ATOM 1496 N N . THR A 1 178 ? 11.397 6.529 14.162 1.00 91.88 178 THR A N 1
ATOM 1497 C CA . THR A 1 178 ? 10.753 7.795 14.521 1.00 91.88 178 THR A CA 1
ATOM 1498 C C . THR A 1 178 ? 9.936 8.353 13.357 1.00 91.88 178 THR A C 1
ATOM 1500 O O . THR A 1 178 ? 8.801 8.766 13.552 1.00 91.88 178 THR A O 1
ATOM 1503 N N . THR A 1 179 ? 10.451 8.300 12.126 1.00 91.81 179 THR A N 1
ATOM 1504 C CA . THR A 1 179 ? 9.731 8.722 10.916 1.00 91.81 179 THR A CA 1
ATOM 1505 C C . THR A 1 179 ? 8.442 7.927 10.726 1.00 91.81 179 THR A C 1
ATOM 1507 O O . THR A 1 179 ? 7.400 8.524 10.459 1.00 91.81 179 THR A O 1
ATOM 1510 N N . VAL A 1 180 ? 8.488 6.601 10.879 1.00 94.75 180 VAL A N 1
ATOM 1511 C CA . VAL A 1 180 ? 7.298 5.745 10.762 1.00 94.75 180 VAL A CA 1
ATOM 1512 C C . VAL A 1 180 ? 6.312 6.024 11.900 1.00 94.75 180 VAL A C 1
ATOM 1514 O O . VAL A 1 180 ? 5.133 6.254 11.634 1.00 94.75 180 VAL A O 1
ATOM 1517 N N . ASN A 1 181 ? 6.787 6.096 13.148 1.00 93.50 181 ASN A N 1
ATOM 1518 C CA . ASN A 1 181 ? 5.947 6.404 14.310 1.00 93.50 181 ASN A CA 1
ATOM 1519 C C . ASN A 1 181 ? 5.243 7.756 14.174 1.00 93.50 181 ASN A C 1
ATOM 1521 O O . ASN A 1 181 ? 4.036 7.829 14.374 1.00 93.50 181 ASN A O 1
ATOM 1525 N N . ASN A 1 182 ? 5.959 8.805 13.768 1.00 92.12 182 ASN A N 1
ATOM 1526 C CA . ASN A 1 182 ? 5.377 10.134 13.585 1.00 92.12 182 ASN A CA 1
ATOM 1527 C C . ASN A 1 182 ? 4.265 10.125 12.530 1.00 92.12 182 ASN A C 1
ATOM 1529 O O . ASN A 1 182 ? 3.261 10.816 12.689 1.00 92.12 182 ASN A O 1
ATOM 1533 N N . LYS A 1 183 ? 4.416 9.327 11.462 1.00 92.69 183 LYS A N 1
ATOM 1534 C CA . LYS A 1 183 ? 3.370 9.189 10.441 1.00 92.69 183 LYS A CA 1
ATOM 1535 C C . LYS A 1 183 ? 2.138 8.466 10.978 1.00 92.69 183 LYS A C 1
ATOM 1537 O O . LYS A 1 183 ? 1.027 8.918 10.725 1.00 92.69 183 LYS A O 1
ATOM 1542 N N . ILE A 1 184 ? 2.335 7.388 11.738 1.00 92.75 184 ILE A N 1
ATOM 1543 C CA . ILE A 1 184 ? 1.253 6.648 12.404 1.00 92.75 184 ILE A CA 1
ATOM 1544 C C . ILE A 1 184 ? 0.508 7.563 13.375 1.00 92.75 184 ILE A C 1
ATOM 1546 O O . ILE A 1 184 ? -0.705 7.690 13.265 1.00 92.75 184 ILE A O 1
ATOM 1550 N N . VAL A 1 185 ? 1.220 8.224 14.293 1.00 92.12 185 VAL A N 1
ATOM 1551 C CA . VAL A 1 185 ? 0.630 9.131 15.292 1.00 92.12 185 VAL A CA 1
ATOM 1552 C C . VAL A 1 185 ? -0.193 10.211 14.602 1.00 92.12 185 VAL A C 1
ATOM 1554 O O . VAL A 1 185 ? -1.378 10.351 14.883 1.00 92.12 185 VAL A O 1
ATOM 1557 N N . ARG A 1 186 ? 0.380 10.881 13.599 1.00 90.88 186 ARG A N 1
ATOM 1558 C CA . ARG A 1 186 ? -0.329 11.928 12.864 1.00 90.88 186 ARG A CA 1
ATOM 1559 C C . ARG A 1 186 ? -1.552 11.417 12.111 1.00 90.88 186 ARG A C 1
ATOM 1561 O O . ARG A 1 186 ? -2.571 12.097 12.103 1.00 90.88 186 ARG A O 1
ATOM 1568 N N . ALA A 1 187 ? -1.470 10.246 11.479 1.00 90.94 187 ALA A N 1
ATOM 1569 C CA . ALA A 1 187 ? -2.620 9.673 10.785 1.00 90.94 187 ALA A CA 1
ATOM 1570 C C . ALA A 1 187 ? -3.781 9.384 11.752 1.00 90.94 187 ALA A C 1
ATOM 1572 O O . ALA A 1 187 ? -4.945 9.571 11.406 1.00 90.94 187 ALA A O 1
ATOM 1573 N N . ARG A 1 188 ? -3.461 8.979 12.982 1.00 91.31 188 ARG A N 1
ATOM 1574 C CA . ARG A 1 188 ? -4.445 8.709 14.032 1.00 91.31 188 ARG A CA 1
ATOM 1575 C C . ARG A 1 188 ? -5.049 9.990 14.594 1.00 91.31 188 ARG A C 1
ATOM 1577 O O . ARG A 1 188 ? -6.265 10.104 14.645 1.00 91.31 188 ARG A O 1
ATOM 1584 N N . GLU A 1 189 ? -4.211 10.948 14.977 1.00 91.31 189 GLU A N 1
ATOM 1585 C CA . GLU A 1 189 ? -4.650 12.210 15.583 1.00 91.31 189 GLU A CA 1
ATOM 1586 C C . GLU A 1 189 ? -5.461 13.063 14.610 1.00 91.31 189 GLU A C 1
ATOM 1588 O O . GLU A 1 189 ? -6.474 13.640 14.988 1.00 91.31 189 GLU A O 1
ATOM 1593 N N . ARG A 1 190 ? -5.031 13.135 13.345 1.00 91.56 190 ARG A N 1
ATOM 1594 C CA . ARG A 1 190 ? -5.670 14.005 12.355 1.00 91.56 190 ARG A CA 1
ATOM 1595 C C . ARG A 1 190 ? -6.921 13.395 11.733 1.00 91.56 190 ARG A C 1
ATOM 1597 O O . ARG A 1 190 ? -7.867 14.126 11.472 1.00 91.56 190 ARG A O 1
ATOM 1604 N N . TYR A 1 191 ? -6.909 12.091 11.457 1.00 91.81 191 TYR A N 1
ATOM 1605 C CA . TYR A 1 191 ? -7.976 11.441 10.686 1.00 91.81 191 TYR A CA 1
ATOM 1606 C C . TYR A 1 191 ? -8.812 10.454 11.512 1.00 91.81 191 TYR A C 1
ATOM 1608 O O . TYR A 1 191 ? -9.704 9.812 10.964 1.00 91.81 191 TYR A O 1
ATOM 1616 N N . GLY A 1 192 ? -8.524 10.285 12.809 1.00 91.75 192 GLY A N 1
ATOM 1617 C CA . GLY A 1 192 ? -9.255 9.359 13.684 1.00 91.75 192 GLY A CA 1
ATOM 1618 C C . GLY A 1 192 ? -9.091 7.881 13.308 1.00 91.75 192 GLY A C 1
ATOM 1619 O O . GLY A 1 192 ? -9.926 7.054 13.669 1.00 91.75 192 GLY A O 1
ATOM 1620 N N . LEU A 1 193 ? -8.045 7.540 12.552 1.00 94.12 193 LEU A N 1
ATOM 1621 C CA . LEU A 1 193 ? -7.833 6.194 12.019 1.00 94.12 193 LEU A CA 1
ATOM 1622 C C . LEU A 1 193 ? -7.133 5.279 13.014 1.00 94.12 193 LEU A C 1
ATOM 1624 O O . LEU A 1 193 ? -6.445 5.721 13.933 1.00 94.12 193 LEU A O 1
ATOM 1628 N N . PHE A 1 194 ? -7.219 3.980 12.751 1.00 96.38 194 PHE A N 1
ATOM 1629 C CA . PHE A 1 194 ? -6.252 3.025 13.263 1.00 96.38 194 PHE A CA 1
ATOM 1630 C C . PHE A 1 194 ? -5.112 2.885 12.269 1.00 96.38 194 PHE A C 1
ATOM 1632 O O . PHE A 1 194 ? -5.330 2.826 11.056 1.00 96.38 194 PHE A O 1
ATOM 1639 N N . ALA A 1 195 ? -3.895 2.806 12.793 1.00 95.69 195 ALA A N 1
ATOM 1640 C CA . ALA A 1 195 ? -2.701 2.728 11.977 1.00 95.69 195 ALA A CA 1
ATOM 1641 C C . ALA A 1 195 ? -1.707 1.724 12.557 1.00 95.69 195 ALA A C 1
ATOM 1643 O O . ALA A 1 195 ? -1.473 1.693 13.764 1.00 95.69 195 ALA A O 1
ATOM 1644 N N . SER A 1 196 ? -1.102 0.932 11.679 1.00 96.44 196 SER A N 1
ATOM 1645 C CA . SER A 1 196 ? 0.038 0.069 11.990 1.00 96.44 196 SER A CA 1
ATOM 1646 C C . SER A 1 196 ? 1.040 0.129 10.843 1.00 96.44 196 SER A C 1
ATOM 1648 O O . SER A 1 196 ? 0.697 0.546 9.737 1.00 96.44 196 SER A O 1
ATOM 1650 N N . ALA A 1 197 ? 2.291 -0.250 11.087 1.00 97.31 197 ALA A N 1
ATOM 1651 C CA . ALA A 1 197 ? 3.262 -0.333 10.005 1.00 97.31 197 ALA A CA 1
ATOM 1652 C C . ALA A 1 197 ? 4.265 -1.464 10.185 1.00 97.31 197 ALA A C 1
ATOM 1654 O O . ALA A 1 197 ? 4.635 -1.843 11.300 1.00 97.31 197 ALA A O 1
ATOM 1655 N N . TYR A 1 198 ? 4.760 -1.944 9.051 1.00 97.38 198 TYR A N 1
ATOM 1656 C CA . TYR A 1 198 ? 5.916 -2.820 8.976 1.00 97.38 198 TYR A CA 1
ATOM 1657 C C . TYR A 1 198 ? 7.048 -2.109 8.241 1.00 97.38 198 TYR A C 1
ATOM 1659 O O . TYR A 1 198 ? 6.832 -1.519 7.184 1.00 97.38 198 TYR A O 1
ATOM 1667 N N . ARG A 1 199 ? 8.254 -2.164 8.807 1.00 95.75 199 ARG A N 1
ATOM 1668 C CA . ARG A 1 199 ? 9.477 -1.616 8.221 1.00 95.75 199 ARG A CA 1
ATOM 1669 C C . ARG A 1 199 ? 10.475 -2.730 7.965 1.00 95.75 199 ARG A C 1
ATOM 1671 O O . ARG A 1 199 ? 10.714 -3.547 8.851 1.00 95.75 199 ARG A O 1
ATOM 1678 N N . GLU A 1 200 ? 11.154 -2.673 6.829 1.00 94.06 200 GLU A N 1
ATOM 1679 C CA . GLU A 1 200 ? 12.335 -3.479 6.538 1.00 94.06 200 GLU A CA 1
ATOM 1680 C C . GLU A 1 200 ? 13.337 -2.655 5.714 1.00 94.06 200 GLU A C 1
ATOM 1682 O O . GLU A 1 200 ? 13.017 -2.177 4.628 1.00 94.06 200 GLU A O 1
ATOM 1687 N N . GLY A 1 201 ? 14.551 -2.470 6.239 1.00 92.06 201 GLY A N 1
ATOM 1688 C CA . GLY A 1 201 ? 15.567 -1.611 5.632 1.00 92.06 201 GLY A CA 1
ATOM 1689 C C . GLY A 1 201 ? 15.125 -0.147 5.554 1.00 92.06 201 GLY A C 1
ATOM 1690 O O . GLY A 1 201 ? 14.72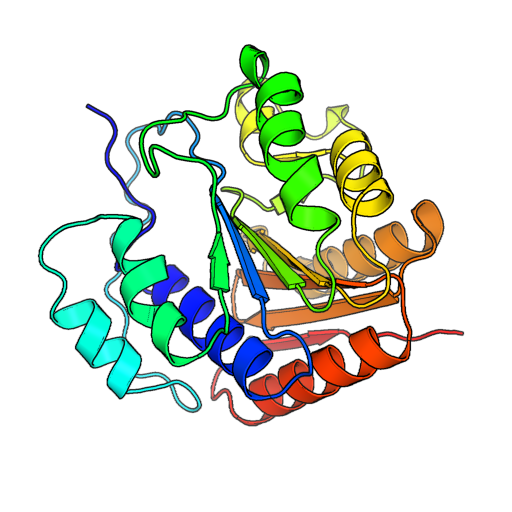6 0.446 6.557 1.00 92.06 201 GLY A O 1
ATOM 1691 N N . ASP A 1 202 ? 15.216 0.416 4.352 1.00 92.25 202 ASP A N 1
ATOM 1692 C CA . ASP A 1 202 ? 14.800 1.765 3.957 1.00 92.25 202 ASP A CA 1
ATOM 1693 C C . ASP A 1 202 ? 13.334 1.840 3.498 1.00 92.25 202 ASP A C 1
ATOM 1695 O O . ASP A 1 202 ? 12.906 2.870 2.981 1.00 92.25 202 ASP A O 1
ATOM 1699 N N . LEU A 1 203 ? 12.556 0.772 3.688 1.00 94.75 203 LEU A N 1
ATOM 1700 C CA . LEU A 1 203 ? 11.165 0.687 3.255 1.00 94.75 203 LEU A CA 1
ATOM 1701 C C . LEU A 1 203 ? 10.228 0.504 4.444 1.00 94.75 203 LEU A C 1
ATOM 1703 O O . LEU A 1 203 ? 10.514 -0.249 5.377 1.00 94.75 203 LEU A O 1
ATOM 1707 N N . ALA A 1 204 ? 9.072 1.151 4.379 1.00 97.12 204 ALA A N 1
ATOM 1708 C CA . ALA A 1 204 ? 7.962 0.932 5.286 1.00 97.12 204 ALA A CA 1
ATOM 1709 C C . ALA A 1 204 ? 6.640 0.814 4.526 1.00 97.12 204 ALA A C 1
ATOM 1711 O O . ALA A 1 204 ? 6.461 1.388 3.455 1.00 97.12 204 ALA A O 1
ATOM 1712 N N . PHE A 1 205 ? 5.707 0.087 5.126 1.00 98.12 205 PHE A N 1
ATOM 1713 C CA . PHE A 1 205 ? 4.333 -0.052 4.670 1.00 98.12 205 PHE A CA 1
ATOM 1714 C C . PHE A 1 205 ? 3.418 0.368 5.805 1.00 98.12 205 PHE A C 1
ATOM 1716 O O . PHE A 1 205 ? 3.432 -0.253 6.868 1.00 98.12 205 PHE A O 1
ATOM 1723 N N . ILE A 1 206 ? 2.668 1.444 5.589 1.00 98.06 206 ILE A N 1
ATOM 1724 C CA . ILE A 1 206 ? 1.764 2.019 6.585 1.00 98.06 206 ILE A CA 1
ATOM 1725 C C . ILE A 1 206 ? 0.350 1.580 6.227 1.00 98.06 206 ILE A C 1
ATOM 1727 O O . ILE A 1 206 ? -0.153 1.930 5.161 1.00 98.06 206 ILE A O 1
ATOM 1731 N N . ALA A 1 207 ? -0.274 0.807 7.109 1.00 98.25 207 ALA A N 1
ATOM 1732 C CA . ALA A 1 207 ? -1.658 0.385 6.986 1.00 98.25 207 ALA A CA 1
ATOM 1733 C C . ALA A 1 207 ? -2.560 1.332 7.779 1.00 98.25 207 ALA A C 1
ATOM 1735 O O . ALA A 1 207 ? -2.316 1.552 8.967 1.00 98.25 207 ALA A O 1
ATOM 1736 N N . LEU A 1 208 ? -3.597 1.865 7.136 1.00 97.94 208 LEU A N 1
ATOM 1737 C CA . LEU A 1 208 ? -4.592 2.757 7.727 1.00 97.94 208 LEU A CA 1
ATOM 1738 C C . LEU A 1 208 ? -5.990 2.163 7.549 1.00 97.94 208 LEU A C 1
ATOM 1740 O O . LEU A 1 208 ? -6.340 1.708 6.461 1.00 97.94 208 LEU A O 1
ATOM 1744 N N . THR A 1 209 ? -6.795 2.180 8.607 1.00 98.00 209 THR A N 1
ATOM 1745 C CA . THR A 1 209 ? -8.151 1.608 8.603 1.00 98.00 209 THR A CA 1
ATOM 1746 C C . THR A 1 209 ? -9.096 2.457 9.451 1.00 98.00 209 THR A C 1
ATOM 1748 O O . THR A 1 209 ? -8.665 3.112 10.402 1.00 98.00 209 THR A O 1
ATOM 1751 N N . LYS A 1 210 ? -10.392 2.436 9.123 1.00 97.06 210 LYS A N 1
ATOM 1752 C CA . LYS A 1 210 ? -11.444 3.078 9.935 1.00 97.06 210 LYS A CA 1
ATOM 1753 C C . LYS A 1 210 ? -11.970 2.181 11.059 1.00 97.06 210 LYS A C 1
ATOM 1755 O O . LYS A 1 210 ? -12.575 2.680 11.999 1.00 97.06 210 LYS A O 1
ATOM 1760 N N . SER A 1 211 ? -11.761 0.871 10.952 1.00 96.31 211 SER A N 1
ATOM 1761 C CA . SER A 1 211 ? -12.366 -0.142 11.815 1.00 96.31 211 SER A CA 1
ATOM 1762 C C . SER A 1 211 ? -11.309 -0.911 12.601 1.00 96.31 211 SER A C 1
ATOM 1764 O O . SER A 1 211 ? -10.305 -1.358 12.043 1.00 96.31 211 SER A O 1
ATOM 1766 N N . GLU A 1 212 ? -11.560 -1.103 13.896 1.00 95.75 212 GLU A N 1
ATOM 1767 C CA . GLU A 1 212 ? -10.683 -1.857 14.794 1.00 95.75 212 GLU A CA 1
ATOM 1768 C C . GLU A 1 212 ? -10.515 -3.324 14.371 1.00 95.75 212 GLU A C 1
ATOM 1770 O O . GLU A 1 212 ? -9.367 -3.759 14.264 1.00 95.75 212 GLU A O 1
ATOM 1775 N N . PRO A 1 213 ? -11.591 -4.076 14.037 1.00 97.25 213 PRO A N 1
ATOM 1776 C CA . PRO A 1 213 ? -11.468 -5.416 13.467 1.00 97.25 213 PRO A CA 1
ATOM 1777 C C . PRO A 1 213 ? -10.500 -5.510 12.282 1.00 97.25 213 PRO A C 1
ATOM 1779 O O . PRO A 1 213 ? -9.599 -6.350 12.290 1.00 97.25 213 PRO A O 1
ATOM 1782 N N . VAL A 1 214 ? -10.633 -4.616 11.294 1.00 98.00 214 VAL A N 1
ATOM 1783 C CA . VAL A 1 214 ? -9.776 -4.619 10.094 1.00 98.00 214 VAL A CA 1
ATOM 1784 C C . VAL A 1 214 ? -8.335 -4.289 10.472 1.00 98.00 214 VAL A C 1
ATOM 1786 O O . VAL A 1 214 ? -7.402 -4.954 10.019 1.00 98.00 214 VAL A O 1
ATOM 1789 N N . CYS A 1 215 ? -8.134 -3.306 11.357 1.00 97.31 215 CYS A N 1
ATOM 1790 C CA . CYS A 1 215 ? -6.808 -2.995 11.879 1.00 97.31 215 CYS A CA 1
ATOM 1791 C C . CYS A 1 215 ? -6.167 -4.210 12.549 1.00 97.31 215 CYS A C 1
ATOM 1793 O O . CYS A 1 215 ? -4.992 -4.488 12.320 1.00 97.31 215 CYS A O 1
ATOM 1795 N N . HIS A 1 216 ? -6.923 -4.931 13.377 1.00 96.81 216 HIS A N 1
ATOM 1796 C CA . HIS A 1 216 ? -6.432 -6.088 14.112 1.00 96.81 216 HIS A CA 1
ATOM 1797 C C . HIS A 1 216 ? -6.074 -7.255 13.176 1.00 96.81 216 HIS A C 1
ATOM 1799 O O . HIS A 1 216 ? -5.065 -7.933 13.383 1.00 96.81 216 HIS A O 1
ATOM 1805 N N . GLU A 1 217 ? -6.843 -7.475 12.109 1.00 97.94 217 GLU A N 1
ATOM 1806 C CA . GLU A 1 217 ? -6.498 -8.431 11.052 1.00 97.94 217 GLU A CA 1
ATOM 1807 C C . GLU A 1 217 ? -5.165 -8.088 10.384 1.00 97.94 217 GLU A C 1
ATOM 1809 O O . GLU A 1 217 ? -4.237 -8.901 10.421 1.00 97.94 217 GLU A O 1
ATOM 1814 N N . VAL A 1 218 ? -5.032 -6.870 9.852 1.00 98.12 218 VAL A N 1
ATOM 1815 C CA . VAL A 1 218 ? -3.799 -6.427 9.185 1.00 98.12 218 VAL A CA 1
ATOM 1816 C C . VAL A 1 218 ? -2.617 -6.454 10.156 1.00 98.12 218 VAL A C 1
ATOM 1818 O O . VAL A 1 218 ? -1.550 -6.967 9.824 1.00 98.12 218 VAL A O 1
ATOM 1821 N N . TYR A 1 219 ? -2.816 -5.991 11.391 1.00 96.75 219 TYR A N 1
ATOM 1822 C CA . TYR A 1 219 ? -1.825 -6.033 12.464 1.00 96.75 219 TYR A CA 1
ATOM 1823 C C . TYR A 1 219 ? -1.277 -7.446 12.693 1.00 96.75 219 TYR A C 1
ATOM 1825 O O . TYR A 1 219 ? -0.059 -7.624 12.762 1.00 96.75 219 TYR A O 1
ATOM 1833 N N . ARG A 1 220 ? -2.150 -8.460 12.788 1.00 97.62 220 ARG A N 1
ATOM 1834 C CA . ARG A 1 220 ? -1.729 -9.854 13.001 1.00 97.62 220 ARG A CA 1
ATOM 1835 C C . ARG A 1 220 ? -0.863 -10.358 11.853 1.00 97.62 220 ARG A C 1
ATOM 1837 O O . ARG A 1 220 ? 0.156 -11.002 12.116 1.00 97.62 220 ARG A O 1
ATOM 1844 N N . VAL A 1 221 ? -1.222 -10.023 10.612 1.00 97.94 221 VAL A N 1
ATOM 1845 C CA . VAL A 1 221 ? -0.426 -10.379 9.430 1.00 97.94 221 VAL A CA 1
ATOM 1846 C C . VAL A 1 221 ? 0.934 -9.695 9.464 1.00 97.94 221 VAL A C 1
ATOM 1848 O O . VAL A 1 221 ? 1.952 -10.372 9.356 1.00 97.94 221 VAL A O 1
ATOM 1851 N N . LEU A 1 222 ? 0.981 -8.378 9.683 1.00 97.50 222 LEU A N 1
ATOM 1852 C CA . LEU A 1 222 ? 2.239 -7.630 9.749 1.00 97.50 222 LEU A CA 1
ATOM 1853 C C . LEU A 1 222 ? 3.150 -8.135 10.880 1.00 97.50 222 LEU A C 1
ATOM 1855 O O . LEU A 1 222 ? 4.359 -8.261 10.693 1.00 97.50 222 LEU A O 1
ATOM 1859 N N . ALA A 1 223 ? 2.582 -8.481 12.038 1.00 96.31 223 ALA A N 1
ATOM 1860 C CA . ALA A 1 223 ? 3.325 -9.053 13.155 1.00 96.31 223 ALA A CA 1
ATOM 1861 C C . ALA A 1 223 ? 3.891 -10.445 12.819 1.00 96.31 223 ALA A C 1
ATOM 1863 O O . ALA A 1 223 ? 5.038 -10.744 13.159 1.00 96.31 223 ALA A O 1
ATOM 1864 N N . ALA A 1 224 ? 3.109 -11.299 12.150 1.00 96.38 224 ALA A N 1
ATOM 1865 C CA . ALA A 1 224 ? 3.567 -12.608 11.687 1.00 96.38 224 ALA A CA 1
ATOM 1866 C C . ALA A 1 224 ? 4.670 -12.478 10.628 1.00 96.38 224 ALA A C 1
ATOM 1868 O O . ALA A 1 224 ? 5.717 -13.112 10.752 1.00 96.38 224 ALA A O 1
ATOM 1869 N N . TYR A 1 225 ? 4.477 -11.586 9.659 1.00 95.75 225 TYR A N 1
ATOM 1870 C CA . TYR A 1 225 ? 5.444 -11.276 8.613 1.00 95.75 225 TYR A CA 1
ATOM 1871 C C . TYR A 1 225 ? 6.766 -10.755 9.201 1.00 95.75 225 TYR A C 1
ATOM 1873 O O . TYR A 1 225 ? 7.849 -11.222 8.848 1.00 95.75 225 TYR A O 1
ATOM 1881 N N . HIS A 1 226 ? 6.688 -9.861 10.194 1.00 95.69 226 HIS A N 1
ATOM 1882 C CA . HIS A 1 226 ? 7.849 -9.398 10.950 1.00 95.69 226 HIS A CA 1
ATOM 1883 C C . HIS A 1 226 ? 8.581 -10.546 11.654 1.00 95.69 226 HIS A C 1
ATOM 1885 O O . HIS A 1 226 ? 9.810 -10.585 11.621 1.00 95.69 226 HIS A O 1
ATOM 1891 N N . ARG A 1 227 ? 7.869 -11.485 12.296 1.00 95.56 227 ARG A N 1
ATOM 1892 C CA . ARG A 1 227 ? 8.501 -12.642 12.957 1.00 95.56 227 ARG A CA 1
ATOM 1893 C C . ARG A 1 227 ? 9.223 -13.552 11.961 1.00 95.56 227 ARG A C 1
ATOM 1895 O O . ARG A 1 227 ? 10.323 -13.992 12.271 1.00 95.56 227 ARG A O 1
ATOM 1902 N N . ALA A 1 228 ? 8.642 -13.778 10.784 1.00 94.56 228 ALA A N 1
ATOM 1903 C CA . ALA A 1 228 ? 9.204 -14.653 9.755 1.00 94.56 228 ALA A CA 1
ATOM 1904 C C . ALA A 1 228 ? 10.418 -14.057 9.015 1.00 94.56 228 ALA A C 1
ATOM 1906 O O . ALA A 1 228 ? 11.286 -14.804 8.567 1.00 94.56 228 ALA A O 1
ATOM 1907 N N . SER A 1 229 ? 10.496 -12.727 8.878 1.00 92.31 229 SER A N 1
ATOM 1908 C CA . SER A 1 229 ? 11.583 -12.067 8.138 1.00 92.31 229 SER A CA 1
ATOM 1909 C C . SER A 1 229 ? 12.953 -12.299 8.787 1.00 92.31 229 SER A C 1
ATOM 1911 O O . SER A 1 229 ? 13.125 -12.068 9.980 1.00 92.31 229 SER A O 1
ATOM 1913 N N . GLY A 1 230 ? 13.971 -12.674 8.013 1.00 90.56 230 GLY A N 1
ATOM 1914 C CA . GLY A 1 230 ? 15.359 -12.770 8.500 1.00 90.56 230 GLY A CA 1
ATOM 1915 C C . GLY A 1 230 ? 16.105 -11.429 8.594 1.00 90.56 230 GLY A C 1
ATOM 1916 O O . GLY A 1 230 ? 17.289 -11.400 8.914 1.00 90.56 230 GLY A O 1
ATOM 1917 N N . ASN A 1 231 ? 15.460 -10.304 8.268 1.00 90.38 231 ASN A N 1
ATOM 1918 C CA . ASN A 1 231 ? 16.146 -9.019 8.136 1.00 90.38 231 ASN A CA 1
ATOM 1919 C C . ASN A 1 231 ? 16.530 -8.416 9.505 1.00 90.38 231 ASN A C 1
ATOM 1921 O O . ASN A 1 231 ? 15.681 -8.267 10.383 1.00 90.38 231 ASN A O 1
ATOM 1925 N N . SER A 1 232 ? 17.792 -8.011 9.674 1.00 90.19 232 SER A N 1
ATOM 1926 C CA . SER A 1 232 ? 18.306 -7.373 10.901 1.00 90.19 232 SER A CA 1
ATOM 1927 C C . SER A 1 232 ? 17.786 -5.946 11.109 1.00 90.19 232 SER A C 1
ATOM 1929 O O . SER A 1 232 ? 17.731 -5.440 12.229 1.00 90.19 232 SER A O 1
ATOM 1931 N N . HIS A 1 233 ? 17.372 -5.290 10.031 1.00 91.50 233 HIS A N 1
ATOM 1932 C CA . HIS A 1 233 ? 16.880 -3.922 10.004 1.00 91.50 233 HIS A CA 1
ATOM 1933 C C . HIS A 1 233 ? 15.370 -3.895 9.769 1.00 91.50 233 HIS A C 1
ATOM 1935 O O . HIS A 1 233 ? 14.869 -3.099 8.973 1.00 91.50 233 HIS A O 1
ATOM 1941 N N . LYS A 1 234 ? 14.619 -4.711 10.503 1.00 93.94 234 LYS A N 1
ATOM 1942 C CA . LYS A 1 234 ? 13.154 -4.669 10.516 1.00 93.94 234 LYS A CA 1
ATOM 1943 C C . LYS A 1 234 ? 12.611 -4.023 11.788 1.00 93.94 234 LYS A C 1
ATOM 1945 O O . LYS A 1 234 ? 13.267 -4.009 12.830 1.00 93.94 234 LYS A O 1
ATOM 1950 N N . SER A 1 235 ? 11.409 -3.474 11.704 1.00 94.62 235 SER A N 1
ATOM 1951 C CA . SER A 1 235 ? 10.645 -3.082 12.884 1.00 94.62 235 SER A CA 1
ATOM 1952 C C . SER A 1 235 ? 9.158 -3.179 12.623 1.00 94.62 235 SER A C 1
ATOM 1954 O O . SER A 1 235 ? 8.682 -3.004 11.502 1.00 94.62 235 SER A O 1
ATOM 1956 N N . PHE A 1 236 ? 8.425 -3.460 13.689 1.00 94.88 236 PHE A N 1
ATOM 1957 C CA . PHE A 1 236 ? 6.979 -3.479 13.683 1.00 94.88 236 PHE A CA 1
ATOM 1958 C C . PHE A 1 236 ? 6.448 -2.356 14.566 1.00 94.88 236 PHE A C 1
ATOM 1960 O O . PHE A 1 236 ? 6.965 -2.122 15.659 1.00 94.88 236 PHE A O 1
ATOM 1967 N N . HIS A 1 237 ? 5.443 -1.650 14.061 1.00 94.25 237 HIS A N 1
ATOM 1968 C CA . HIS A 1 237 ? 4.874 -0.466 14.684 1.00 94.25 237 HIS A CA 1
ATOM 1969 C C . HIS A 1 237 ? 3.390 -0.737 14.963 1.00 94.25 237 HIS A C 1
ATOM 1971 O O . HIS A 1 237 ? 2.585 -0.722 14.024 1.00 94.25 237 HIS A O 1
ATOM 1977 N N . PRO A 1 238 ? 3.032 -1.064 16.217 1.00 86.44 238 PRO A N 1
ATOM 1978 C CA . PRO A 1 238 ? 1.696 -1.524 16.561 1.00 86.44 238 PRO A CA 1
ATOM 1979 C C . PRO A 1 238 ? 0.659 -0.400 16.481 1.00 86.44 238 PRO A C 1
ATOM 1981 O O . PRO A 1 238 ? 0.976 0.781 16.642 1.00 86.44 238 PRO A O 1
ATOM 1984 N N . HIS A 1 239 ? -0.603 -0.794 16.305 1.00 73.94 239 HIS A N 1
ATOM 1985 C CA . HIS A 1 239 ? -1.731 0.087 16.575 1.00 73.94 239 HIS A CA 1
ATOM 1986 C C . HIS A 1 239 ? -1.891 0.159 18.101 1.00 73.94 239 HIS A C 1
ATOM 1988 O O . HIS A 1 239 ? -2.165 -0.846 18.742 1.00 73.94 239 HIS A O 1
ATOM 1994 N N . ALA A 1 240 ? -1.628 1.308 18.717 1.00 57.03 240 ALA A N 1
ATOM 1995 C CA . ALA A 1 240 ? -1.744 1.454 20.169 1.00 57.03 240 ALA A CA 1
ATOM 1996 C C . ALA A 1 240 ? -2.770 2.531 20.495 1.00 57.03 240 ALA A C 1
ATOM 1998 O O . ALA A 1 240 ? -2.380 3.687 20.648 1.00 57.03 240 ALA A O 1
ATOM 1999 N N . ARG A 1 241 ? -4.068 2.201 20.565 1.00 50.34 241 ARG A N 1
ATOM 2000 C CA . ARG A 1 241 ? -5.024 3.071 21.271 1.00 50.34 241 ARG A CA 1
ATOM 2001 C C . ARG A 1 241 ? -4.561 3.146 22.730 1.00 50.34 241 ARG A C 1
ATOM 2003 O O . ARG A 1 241 ? -4.463 2.107 23.373 1.00 50.34 241 ARG A O 1
ATOM 2010 N N . GLN A 1 242 ? -4.143 4.337 23.162 1.00 40.03 242 GLN A N 1
ATOM 2011 C CA . GLN A 1 242 ? -4.182 4.675 24.583 1.00 40.03 242 GLN A CA 1
ATOM 2012 C C . GLN A 1 242 ? -5.646 4.884 24.945 1.00 40.03 242 GLN A C 1
ATOM 2014 O O . GLN A 1 242 ? -6.361 5.439 24.074 1.00 40.03 242 GLN A O 1
#

Radius of gyration: 16.68 Å; Cα contacts (8 Å, |Δi|>4): 431; chains: 1; bounding box: 36×43×48 Å

Sequence (242 aa):
MVQLKYFGDDRDYFKYDLITAIVTSTSLRHYVFVPMLTEHRYDNEGNKLPKVRQGKRDDLLAFIGRCRDKNLKHWERWLAPYVASYRTVEPVGRTIFSNETRASYWLRFHRLLEQENTLAFLDPDTGLQLGRKSAIREQDCPKYILDTELEQLVEKLHPSSALLIYQHLPRNMHWHKTTVNNKIVRARERYGLFASAYREGDLAFIALTKSEPVCHEVYRVLAAYHRASGNSHKSFHPHARQ